Protein AF-T1CD14-F1 (afdb_monomer_lite)

pLDDT: mean 72.48, std 18.51, range [27.48, 92.88]

Secondary structure (DSSP, 8-state):
-HHHHHHHS-----GGGHHHHHHHHHTSSS-------GGG--EEE-PPPEEEEEEEEE--SSS--EEEEEEEEEETTEEEETT---SEEEETTTTEEEE--HHHHHHHHHHHHHHT-BPPP-SSS--PPEEE-GGGHHHHHHHHHHTT-EEEETTEEE---SS------TT--TTS-------TT------

Structure (mmCIF, N/CA/C/O backbone):
data_AF-T1CD14-F1
#
_entry.id   AF-T1CD14-F1
#
loop_
_atom_site.group_PDB
_atom_site.id
_atom_site.type_symbol
_atom_site.label_atom_id
_atom_site.label_alt_id
_atom_site.label_comp_id
_atom_site.label_asym_id
_atom_site.label_entity_id
_atom_site.label_seq_id
_atom_site.pdbx_PDB_ins_code
_atom_site.Cartn_x
_atom_site.Cartn_y
_atom_site.Cartn_z
_atom_site.occupancy
_atom_site.B_iso_or_equiv
_atom_site.auth_seq_id
_atom_site.auth_comp_id
_atom_site.auth_asym_id
_atom_site.auth_atom_id
_atom_site.pdbx_PDB_model_num
ATOM 1 N N . TRP A 1 1 ? -15.879 14.978 14.991 1.00 60.28 1 TRP A N 1
ATOM 2 C CA . TRP A 1 1 ? -15.940 14.323 16.315 1.00 60.28 1 TRP A CA 1
ATOM 3 C C . TRP A 1 1 ? -14.580 14.300 17.045 1.00 60.28 1 TRP A C 1
ATOM 5 O O . TRP A 1 1 ? -14.596 14.512 18.248 1.00 60.28 1 TRP A O 1
ATOM 15 N N . VAL A 1 2 ? -13.407 14.144 16.391 1.00 65.00 2 VAL A N 1
ATOM 16 C CA . VAL A 1 2 ? -12.079 14.088 17.080 1.00 65.00 2 VAL A CA 1
ATOM 17 C C . VAL A 1 2 ? -11.814 15.260 18.047 1.00 65.00 2 VAL A C 1
ATOM 19 O O . VAL A 1 2 ? -11.466 15.001 19.200 1.00 65.00 2 VAL A O 1
ATOM 22 N N . PRO A 1 3 ? -11.993 16.545 17.660 1.00 69.94 3 PRO A N 1
ATOM 23 C CA . PRO A 1 3 ? -11.727 17.666 18.572 1.00 69.94 3 PRO A CA 1
ATOM 24 C C . PRO A 1 3 ? -12.721 17.721 19.737 1.00 69.94 3 PRO A C 1
ATOM 26 O O . PRO A 1 3 ? -12.383 18.173 20.826 1.00 69.94 3 PRO A O 1
ATOM 29 N N . TYR A 1 4 ? -13.939 17.229 19.502 1.00 69.44 4 TYR A N 1
ATOM 30 C CA . TYR A 1 4 ? -14.998 17.149 20.499 1.00 69.44 4 TYR A CA 1
ATOM 31 C C . TYR A 1 4 ? -14.703 16.045 21.523 1.00 69.44 4 TYR A C 1
ATOM 33 O O . TYR A 1 4 ? -14.719 16.323 22.714 1.00 69.44 4 TYR A O 1
ATOM 41 N N . LEU A 1 5 ? -14.287 14.849 21.084 1.00 71.31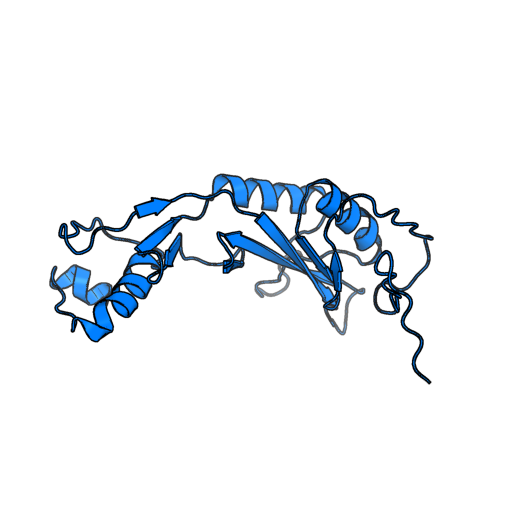 5 LEU A N 1
ATOM 42 C CA . LEU A 1 5 ? -13.859 13.760 21.974 1.00 71.31 5 LEU A CA 1
ATOM 43 C C . LEU A 1 5 ? -12.662 14.170 22.846 1.00 71.31 5 LEU A C 1
ATOM 45 O O . LEU A 1 5 ? -12.635 13.877 24.038 1.00 71.31 5 LEU A O 1
ATOM 49 N N . ARG A 1 6 ? -11.684 14.893 22.276 1.00 70.50 6 ARG A N 1
ATOM 50 C CA . ARG A 1 6 ? -10.535 15.417 23.038 1.00 70.50 6 ARG A CA 1
ATOM 51 C C . ARG A 1 6 ? -10.955 16.413 24.129 1.00 70.50 6 ARG A C 1
ATOM 53 O O . ARG A 1 6 ? -10.263 16.510 25.139 1.00 70.50 6 ARG A O 1
ATOM 60 N N . ARG A 1 7 ? -12.059 17.145 23.934 1.00 73.06 7 ARG A N 1
ATOM 61 C CA . ARG A 1 7 ? -12.557 18.162 24.873 1.00 73.06 7 ARG A CA 1
ATOM 62 C C . ARG A 1 7 ? -13.514 17.587 25.919 1.00 73.06 7 ARG A C 1
ATOM 64 O O . ARG A 1 7 ? -13.321 17.833 27.103 1.00 73.06 7 ARG A O 1
ATOM 71 N N . GLU A 1 8 ? -14.512 16.827 25.481 1.00 72.75 8 GLU A N 1
ATOM 72 C CA . GLU A 1 8 ? -15.623 16.340 26.313 1.00 72.75 8 GLU A CA 1
ATOM 73 C C . GLU A 1 8 ? -15.349 14.957 26.932 1.00 72.75 8 GLU A C 1
ATOM 75 O O . GLU A 1 8 ? -16.037 14.556 27.862 1.00 72.75 8 GLU A O 1
ATOM 80 N N . LYS A 1 9 ? -14.322 14.228 26.458 1.00 68.00 9 LYS A N 1
ATOM 81 C CA . LYS A 1 9 ? -13.880 12.894 26.932 1.00 68.00 9 LYS A CA 1
ATOM 82 C C . LYS A 1 9 ? -14.907 11.755 26.827 1.00 68.00 9 LYS A C 1
ATOM 84 O O . LYS A 1 9 ? -14.528 10.607 27.046 1.00 68.00 9 LYS A O 1
ATOM 89 N N . SER A 1 10 ? -16.149 12.032 26.444 1.00 71.31 10 SER A N 1
ATOM 90 C CA . SER A 1 10 ? -17.181 11.044 26.124 1.00 71.31 10 SER A CA 1
ATOM 91 C C . SER A 1 10 ? -17.971 11.462 24.880 1.00 71.31 10 SER A C 1
ATOM 93 O O . SER A 1 10 ? -18.113 12.647 24.578 1.00 71.31 10 SER A O 1
ATOM 95 N N . ILE A 1 11 ? -18.452 10.474 24.124 1.00 73.81 11 ILE A N 1
ATOM 96 C CA . ILE A 1 11 ? -19.391 10.651 23.012 1.00 73.81 11 ILE A CA 1
ATOM 97 C C . ILE A 1 11 ? -20.454 9.566 23.160 1.00 73.81 11 ILE A C 1
ATOM 99 O O . ILE A 1 11 ? -20.117 8.393 23.311 1.00 73.81 11 ILE A O 1
ATOM 103 N N . GLU A 1 12 ? -21.720 9.964 23.109 1.00 75.56 12 GLU A N 1
ATOM 104 C CA . GLU A 1 12 ? -22.849 9.045 22.987 1.00 75.56 12 GLU A CA 1
ATOM 105 C C . GLU A 1 12 ? -23.186 8.886 21.504 1.00 75.56 12 GLU A C 1
ATOM 107 O O . GLU A 1 12 ? -23.351 9.873 20.785 1.00 75.56 12 GLU A O 1
ATOM 112 N N . VAL A 1 13 ? -23.246 7.640 21.038 1.00 78.06 13 VAL A N 1
ATOM 113 C CA . VAL A 1 13 ? -23.573 7.294 19.651 1.00 78.06 13 VAL A CA 1
ATOM 114 C C . VAL A 1 13 ? -24.748 6.321 19.682 1.00 78.06 13 VAL A C 1
ATOM 116 O O . VAL A 1 13 ? -24.704 5.373 20.471 1.00 78.06 13 VAL A O 1
ATOM 119 N N . PRO A 1 14 ? -25.793 6.522 18.860 1.00 83.44 14 PRO A N 1
ATOM 120 C CA . PRO A 1 14 ? -26.850 5.532 18.697 1.00 83.44 14 PRO A CA 1
ATOM 121 C C . PRO A 1 14 ? -26.268 4.169 18.313 1.00 83.44 14 PRO A C 1
ATOM 123 O O . PRO A 1 14 ? -25.350 4.094 17.500 1.00 83.44 14 PRO A O 1
ATOM 126 N N . GLU A 1 15 ? -26.822 3.082 18.848 1.00 78.75 15 GLU A N 1
ATOM 127 C CA . GLU A 1 15 ? -26.309 1.726 18.590 1.00 78.75 15 GLU A CA 1
ATOM 128 C C . GLU A 1 15 ? -26.280 1.384 17.089 1.00 78.75 15 GLU A C 1
ATOM 130 O O . GLU A 1 15 ? -25.358 0.724 16.620 1.00 78.75 15 GLU A O 1
ATOM 135 N N . ALA A 1 16 ? -27.226 1.923 16.312 1.00 82.56 16 ALA A N 1
ATOM 136 C CA . ALA A 1 16 ? -27.273 1.774 14.857 1.00 82.56 16 ALA A CA 1
ATOM 137 C C . ALA A 1 16 ? -26.093 2.440 14.116 1.00 82.56 16 ALA A C 1
ATOM 139 O O . ALA A 1 16 ? -25.713 1.976 13.044 1.00 82.56 16 ALA A O 1
ATOM 140 N N . ASP A 1 17 ? -25.504 3.498 14.684 1.00 83.06 17 ASP A N 1
ATOM 141 C CA . ASP A 1 17 ? -24.400 4.264 14.085 1.00 83.06 17 ASP A CA 1
ATOM 142 C C . ASP A 1 17 ? -23.030 3.886 14.674 1.00 83.06 17 ASP A C 1
ATOM 144 O O . ASP A 1 17 ? -21.991 4.396 14.245 1.00 83.06 17 ASP A O 1
ATOM 148 N N . LEU A 1 18 ? -23.011 2.984 15.658 1.00 81.69 18 LEU A N 1
ATOM 149 C CA . LEU A 1 18 ? -21.820 2.594 16.403 1.00 81.69 18 LEU A CA 1
ATOM 150 C C . LEU A 1 18 ? -20.706 2.072 15.485 1.00 81.69 18 LEU A C 1
ATOM 152 O O . LEU A 1 18 ? -19.568 2.521 15.594 1.00 81.69 18 LEU A O 1
ATOM 156 N N . ASP A 1 19 ? -21.021 1.180 14.546 1.00 82.50 19 ASP A N 1
ATOM 157 C CA . ASP A 1 19 ? -20.031 0.597 13.628 1.00 82.50 19 ASP A CA 1
ATO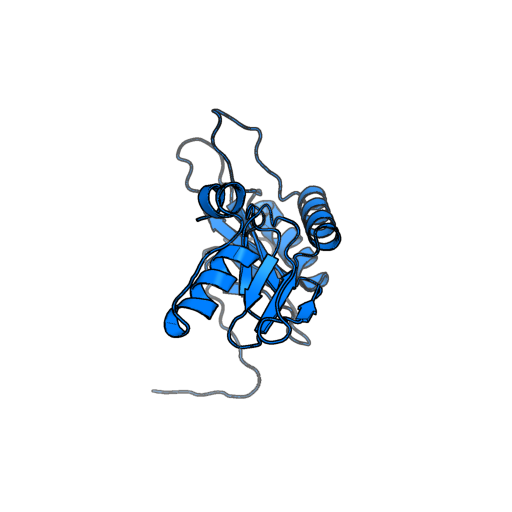M 158 C C . ASP A 1 19 ? -19.452 1.631 12.654 1.00 82.50 19 ASP A C 1
ATOM 160 O O . ASP A 1 19 ? -18.255 1.613 12.344 1.00 82.50 19 ASP A O 1
ATOM 164 N N . ALA A 1 20 ? -20.284 2.566 12.190 1.00 83.81 20 ALA A N 1
ATOM 165 C CA . ALA A 1 20 ? -19.846 3.669 11.342 1.00 83.81 20 ALA A CA 1
ATOM 166 C C . ALA A 1 20 ? -18.911 4.607 12.118 1.00 83.81 20 ALA A C 1
ATOM 168 O O . ALA A 1 20 ? -17.836 4.965 11.629 1.00 83.81 20 ALA A O 1
ATOM 169 N N . PHE A 1 21 ? -19.268 4.926 13.364 1.00 82.94 21 PHE A N 1
ATOM 170 C CA . PHE A 1 21 ? -18.432 5.722 14.251 1.00 82.94 21 PHE A CA 1
ATOM 171 C C . PHE A 1 21 ? -17.109 5.025 14.583 1.00 82.94 21 PHE A C 1
ATOM 173 O O . PHE A 1 21 ? -16.059 5.656 14.505 1.00 82.94 21 PHE A O 1
ATOM 180 N N . LEU A 1 22 ? -17.121 3.725 14.898 1.00 81.69 22 LEU A N 1
ATOM 181 C CA . LEU A 1 22 ? -15.904 2.949 15.153 1.00 81.69 22 LEU A CA 1
ATOM 182 C C . LEU A 1 22 ? -15.012 2.880 13.916 1.00 81.69 22 LEU A C 1
ATOM 184 O O . LEU A 1 22 ? -13.794 2.993 14.037 1.00 81.69 22 LEU A O 1
ATOM 188 N N . THR A 1 23 ? -15.605 2.763 12.729 1.00 83.56 23 THR A N 1
ATOM 189 C CA . THR A 1 23 ? -14.875 2.796 11.458 1.00 83.56 23 THR A CA 1
ATOM 190 C C . THR A 1 23 ? -14.145 4.121 11.263 1.00 83.56 23 THR A C 1
ATOM 192 O O . THR A 1 23 ? -12.967 4.129 10.898 1.00 83.56 23 THR A O 1
ATOM 195 N N . GLU A 1 24 ? -14.811 5.242 11.536 1.00 81.88 24 GLU A N 1
ATOM 196 C CA . GLU A 1 24 ? -14.209 6.570 11.427 1.00 81.88 24 GLU A CA 1
ATOM 197 C C . GLU A 1 24 ? -13.170 6.824 12.532 1.00 81.88 24 GLU A C 1
ATOM 199 O O . GLU A 1 24 ? -12.081 7.339 12.263 1.00 81.88 24 GLU A O 1
ATOM 204 N N . LEU A 1 25 ? -13.472 6.402 13.764 1.00 82.25 25 LEU A N 1
ATOM 205 C CA . LEU A 1 25 ? -12.602 6.527 14.928 1.00 82.25 25 LEU A CA 1
ATOM 206 C C . LEU A 1 25 ? -11.298 5.766 14.727 1.00 82.25 25 LEU A C 1
ATOM 208 O O . LEU A 1 25 ? -10.218 6.358 14.750 1.00 82.25 25 LEU A O 1
ATOM 212 N N . LEU A 1 26 ? -11.405 4.462 14.493 1.00 81.25 26 LEU A N 1
ATOM 213 C CA . LEU A 1 26 ? -10.280 3.539 14.385 1.00 81.25 26 LEU A CA 1
ATOM 214 C C . LEU A 1 26 ? -9.530 3.652 13.050 1.00 81.25 26 LEU A C 1
ATOM 216 O O . LEU A 1 26 ? -8.367 3.261 12.969 1.00 81.25 26 LEU A O 1
ATOM 220 N N . GLY A 1 27 ? -10.161 4.222 12.021 1.00 77.81 27 GLY A N 1
ATOM 221 C CA . GLY A 1 27 ? -9.523 4.567 10.749 1.00 77.81 27 GLY A CA 1
ATOM 222 C C . GLY A 1 27 ? -8.778 5.906 10.753 1.00 77.81 27 GLY A C 1
ATOM 223 O O . GLY A 1 27 ? -8.160 6.263 9.750 1.00 77.81 27 GLY A O 1
ATOM 224 N N . SER A 1 28 ? -8.830 6.674 11.844 1.00 77.88 28 SER A N 1
ATOM 225 C CA . SER A 1 28 ? -8.148 7.968 11.926 1.00 77.88 28 SER A CA 1
ATOM 226 C C . SER A 1 28 ? -6.617 7.826 12.008 1.00 77.88 28 SER A C 1
ATOM 228 O O . SER A 1 28 ? -6.077 6.831 12.491 1.00 77.88 28 SER A O 1
ATOM 230 N N . ALA A 1 29 ? -5.888 8.832 11.509 1.00 70.81 29 ALA A N 1
ATOM 231 C CA . ALA A 1 29 ? -4.419 8.826 11.494 1.00 70.81 29 ALA A CA 1
ATOM 232 C C . ALA A 1 29 ? -3.796 8.913 12.902 1.00 70.81 29 ALA A C 1
ATOM 234 O O . ALA A 1 29 ? -2.702 8.397 13.126 1.00 70.81 29 ALA A O 1
ATOM 235 N N . GLU A 1 30 ? -4.502 9.543 13.844 1.00 68.50 30 GLU A N 1
ATOM 236 C CA . GLU A 1 30 ? -4.099 9.691 15.242 1.00 68.50 30 GLU A CA 1
ATOM 237 C C . GLU A 1 30 ? -5.198 9.157 16.156 1.00 68.50 30 GLU A C 1
ATOM 239 O O . GLU A 1 30 ? -6.149 9.867 16.497 1.00 68.50 30 GLU A O 1
ATOM 244 N N . LEU A 1 31 ? -5.035 7.912 16.595 1.00 67.25 31 LEU A N 1
ATOM 245 C CA . LEU A 1 31 ? -5.884 7.345 17.629 1.00 67.25 31 LEU A CA 1
ATOM 246 C C . LEU A 1 31 ? -5.399 7.795 19.012 1.00 67.25 31 LEU A C 1
ATOM 248 O O . LEU A 1 31 ? -4.268 7.471 19.386 1.00 67.25 31 LEU A O 1
ATOM 252 N N . PRO A 1 32 ? -6.214 8.526 19.794 1.00 66.56 32 PRO A N 1
ATOM 253 C CA . PRO A 1 32 ? -5.896 8.758 21.195 1.00 66.56 32 PRO A CA 1
ATOM 254 C C . PRO A 1 32 ? -5.939 7.427 21.971 1.00 66.56 32 PRO A C 1
ATOM 256 O O . PRO A 1 32 ? -6.611 6.490 21.537 1.00 66.56 32 PRO A O 1
ATOM 259 N N . PRO A 1 33 ? -5.260 7.319 23.128 1.00 66.19 33 PRO A N 1
ATOM 260 C CA . PRO A 1 33 ? -5.390 6.151 23.994 1.00 66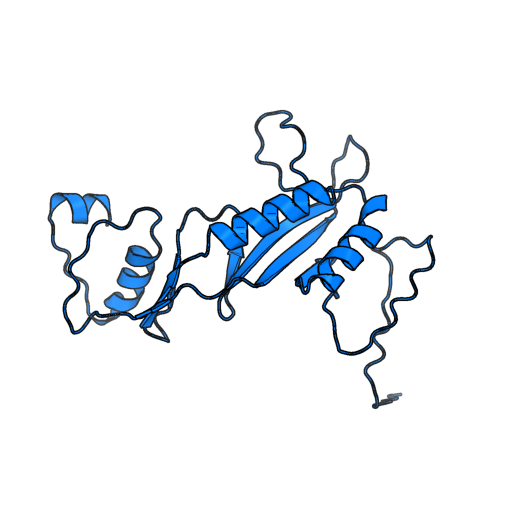.19 33 PRO A CA 1
ATOM 261 C C . PRO A 1 33 ? -6.856 5.991 24.422 1.00 66.19 33 PRO A C 1
ATOM 263 O O . PRO A 1 33 ? -7.391 6.813 25.164 1.00 66.19 33 PRO A O 1
ATOM 266 N N . LEU A 1 34 ? -7.506 4.944 23.916 1.00 68.31 34 LEU A N 1
ATOM 267 C CA . LEU A 1 34 ? -8.911 4.628 24.158 1.00 68.31 34 LEU A CA 1
ATOM 268 C C . LEU A 1 34 ? -9.009 3.432 25.101 1.00 68.31 34 LEU A C 1
ATOM 270 O O . LEU A 1 34 ? -8.411 2.385 24.859 1.00 68.31 34 LEU A O 1
ATOM 274 N N . GLN A 1 35 ? -9.788 3.582 26.169 1.00 66.81 35 GLN A N 1
ATOM 275 C CA . GLN A 1 35 ? -10.235 2.453 26.976 1.00 66.81 35 GLN A CA 1
ATOM 276 C C . GLN A 1 35 ? -11.587 1.998 26.436 1.00 66.81 35 GLN A C 1
ATOM 278 O O . GLN A 1 35 ? -12.593 2.679 26.620 1.00 66.81 35 GLN A O 1
ATOM 283 N N . MET A 1 36 ? -11.590 0.869 25.731 1.00 70.44 36 MET A N 1
ATOM 284 C CA . MET A 1 36 ? -12.803 0.314 25.137 1.00 70.44 36 MET A CA 1
ATOM 285 C C . MET A 1 36 ? -13.534 -0.583 26.151 1.00 70.44 36 MET A C 1
ATOM 287 O O . MET A 1 36 ? -12.893 -1.446 26.764 1.00 70.44 36 MET A O 1
ATOM 291 N N . PRO A 1 37 ? -14.859 -0.423 26.326 1.00 72.50 37 PRO A N 1
ATOM 292 C CA . PRO A 1 37 ? -15.699 -1.376 27.051 1.00 72.50 37 PRO A CA 1
ATOM 293 C C . PRO A 1 37 ? -15.569 -2.791 26.474 1.00 72.50 37 PRO A C 1
ATOM 295 O O . PRO A 1 37 ? -15.253 -2.957 25.292 1.00 72.50 37 PRO A O 1
ATOM 298 N N . LYS A 1 38 ? -15.827 -3.826 27.284 1.00 68.19 38 LYS A N 1
ATOM 299 C CA . LYS A 1 38 ? -15.693 -5.231 26.845 1.00 68.19 38 LYS A CA 1
ATOM 300 C C . LYS A 1 38 ? -16.591 -5.547 25.648 1.00 68.19 38 LYS A C 1
ATOM 302 O O . LYS A 1 38 ? -16.215 -6.331 24.785 1.00 68.19 38 LYS A O 1
ATOM 307 N N . GLU A 1 39 ? -17.735 -4.882 25.576 1.00 69.88 39 GLU A N 1
ATOM 308 C CA . GLU A 1 39 ? -18.748 -5.010 24.532 1.00 69.88 39 GLU A CA 1
ATOM 309 C C . GLU A 1 39 ? -18.278 -4.424 23.187 1.00 69.88 39 GLU A C 1
ATOM 311 O O . GLU A 1 39 ? -18.786 -4.803 22.131 1.00 69.88 39 GLU A O 1
ATOM 316 N N . LEU A 1 40 ? -17.280 -3.529 23.213 1.00 71.06 40 LEU A N 1
ATOM 317 C CA . LEU A 1 40 ? -16.702 -2.847 22.048 1.00 71.06 40 LEU A CA 1
ATOM 318 C C . LEU A 1 40 ? -15.273 -3.307 21.737 1.00 71.06 40 LEU A C 1
ATOM 320 O O . LEU A 1 40 ? -14.555 -2.646 20.984 1.00 71.06 40 LEU A O 1
ATOM 324 N N . GLN A 1 41 ? -14.844 -4.434 22.308 1.00 75.38 41 GLN A N 1
ATOM 325 C CA . GLN A 1 41 ? -13.552 -5.011 21.966 1.00 75.38 41 GLN A CA 1
ATOM 326 C C . GLN A 1 41 ? -13.519 -5.417 20.491 1.00 75.38 41 GLN A C 1
ATOM 328 O O . GLN A 1 41 ? -14.499 -5.905 19.919 1.00 75.38 41 GLN A O 1
ATOM 333 N N . TYR A 1 42 ? -12.359 -5.189 19.893 1.00 80.44 42 TYR A N 1
ATOM 334 C CA . TYR A 1 42 ? -12.017 -5.581 18.540 1.00 80.44 42 TYR A CA 1
ATOM 335 C C . TYR A 1 42 ? -10.673 -6.299 18.572 1.00 80.44 42 TYR A C 1
ATOM 337 O O . TYR A 1 42 ? -9.830 -6.036 19.432 1.00 80.44 42 TYR A O 1
ATOM 345 N N . GLU A 1 43 ? -10.471 -7.211 17.631 1.00 81.75 43 GLU A N 1
ATOM 346 C CA . GLU A 1 43 ? -9.181 -7.872 17.466 1.00 81.75 43 GLU A CA 1
ATOM 347 C C . GLU A 1 43 ? -8.267 -6.982 16.621 1.00 81.75 43 GLU A C 1
ATOM 349 O O . GLU A 1 43 ? -8.654 -6.539 15.539 1.00 81.75 43 GLU A O 1
ATOM 354 N N . GLU A 1 44 ? -7.059 -6.703 17.105 1.00 83.56 44 GLU A N 1
ATOM 355 C CA . GLU A 1 44 ? -6.051 -5.979 16.334 1.00 83.56 44 GLU A CA 1
ATOM 356 C C . GLU A 1 44 ? -5.170 -6.969 15.573 1.00 83.56 44 GLU A C 1
ATOM 358 O O . GLU A 1 44 ? -4.591 -7.886 16.156 1.00 83.56 44 GLU A O 1
ATOM 363 N N . ALA A 1 45 ? -5.066 -6.776 14.261 1.00 85.81 45 ALA A N 1
ATOM 364 C CA . ALA A 1 45 ? -4.287 -7.633 13.386 1.00 85.81 45 ALA A CA 1
ATOM 365 C C . ALA A 1 45 ? -3.362 -6.801 12.503 1.00 85.81 45 ALA A C 1
ATOM 367 O O . ALA A 1 45 ? -3.780 -5.806 11.914 1.00 85.81 45 ALA A O 1
ATOM 368 N N . THR A 1 46 ? -2.126 -7.269 12.335 1.00 87.00 46 THR A N 1
ATOM 369 C CA . THR A 1 46 ? -1.151 -6.691 11.397 1.00 87.00 46 THR A CA 1
ATOM 370 C C . THR A 1 46 ? -0.826 -7.723 10.312 1.00 87.00 46 THR A C 1
ATOM 372 O O . THR A 1 46 ? 0.236 -8.352 10.342 1.00 87.00 46 THR A O 1
ATOM 375 N N . PRO A 1 47 ? -1.764 -8.005 9.388 1.00 88.81 47 PRO A N 1
ATOM 376 C CA . PRO A 1 47 ? -1.534 -8.974 8.328 1.00 88.81 47 PRO A CA 1
ATOM 377 C C . PRO A 1 47 ? -0.491 -8.452 7.335 1.00 88.81 47 PRO A C 1
ATOM 379 O O . PRO A 1 47 ? -0.411 -7.257 7.058 1.00 88.81 47 PRO A O 1
ATOM 382 N N . LYS A 1 48 ? 0.289 -9.365 6.742 1.00 89.06 48 LYS A N 1
ATOM 383 C CA . LYS A 1 48 ? 1.283 -8.994 5.726 1.00 89.06 48 LYS A CA 1
ATOM 384 C C . LYS A 1 48 ? 0.587 -8.442 4.470 1.00 89.06 48 LYS A C 1
ATOM 386 O O . LYS A 1 48 ? -0.232 -9.164 3.888 1.00 89.06 48 LYS A O 1
ATOM 391 N N . PRO A 1 49 ? 0.921 -7.223 4.005 1.00 92.00 49 PRO A N 1
ATOM 392 C CA . PRO A 1 49 ? 0.331 -6.666 2.797 1.00 92.00 49 PRO A CA 1
ATOM 393 C C . PRO A 1 49 ? 0.758 -7.446 1.561 1.00 92.00 49 PRO A C 1
ATOM 395 O O . PRO A 1 49 ? 1.899 -7.899 1.447 1.00 92.00 49 PRO A O 1
ATOM 398 N N . ARG A 1 50 ? -0.138 -7.528 0.576 1.00 90.62 50 ARG A N 1
ATOM 399 C CA . ARG A 1 50 ? 0.241 -7.903 -0.790 1.00 90.62 50 ARG A CA 1
ATOM 400 C C . ARG A 1 50 ? 0.409 -6.632 -1.623 1.00 90.62 50 ARG A C 1
ATOM 402 O O . ARG A 1 50 ? -0.595 -5.961 -1.874 1.00 90.62 50 ARG A O 1
ATOM 409 N N . PRO A 1 51 ? 1.633 -6.275 -2.036 1.00 92.31 51 PRO A N 1
ATOM 410 C CA . PRO A 1 51 ? 1.860 -5.064 -2.808 1.00 92.31 51 PRO A CA 1
ATOM 411 C C . PRO A 1 51 ? 1.272 -5.197 -4.220 1.00 92.31 51 PRO A C 1
ATOM 413 O O . PRO A 1 51 ? 1.335 -6.254 -4.859 1.00 92.31 51 PRO A O 1
ATOM 416 N N . SER A 1 52 ? 0.669 -4.106 -4.679 1.00 89.50 52 SER A N 1
ATOM 417 C CA . SER A 1 52 ? -0.058 -3.997 -5.934 1.00 89.50 52 SER A CA 1
ATOM 418 C C . SER A 1 52 ? 0.366 -2.736 -6.673 1.00 89.50 52 SER A C 1
ATOM 420 O O . SER A 1 52 ? 0.276 -1.642 -6.120 1.00 89.50 52 SER A O 1
ATOM 422 N N . LEU A 1 53 ? 0.795 -2.873 -7.924 1.00 90.56 53 LEU A N 1
ATOM 423 C CA . LEU A 1 53 ? 1.212 -1.751 -8.759 1.00 90.56 53 LEU A CA 1
ATOM 424 C C . LEU A 1 53 ? 0.265 -1.600 -9.947 1.00 90.56 53 LEU A C 1
ATOM 426 O O . LEU A 1 53 ? 0.177 -2.502 -10.777 1.00 90.56 53 LEU A O 1
ATOM 430 N N . ARG A 1 54 ? -0.416 -0.459 -10.050 1.00 88.19 54 ARG A N 1
ATOM 431 C CA . ARG A 1 54 ? -1.231 -0.103 -11.217 1.00 88.19 54 ARG A CA 1
ATOM 432 C C . ARG A 1 54 ? -0.462 0.854 -12.117 1.00 88.19 54 ARG A C 1
ATOM 434 O O . ARG A 1 54 ? 0.054 1.859 -11.642 1.00 88.19 54 ARG A O 1
ATOM 441 N N . ILE A 1 55 ? -0.396 0.557 -13.409 1.00 86.12 55 ILE A N 1
ATOM 442 C CA . ILE A 1 55 ? 0.358 1.313 -14.407 1.00 86.12 55 ILE A CA 1
ATOM 443 C C . ILE A 1 55 ? -0.598 1.838 -15.482 1.00 86.12 55 ILE A C 1
ATOM 445 O O . ILE A 1 55 ? -1.373 1.080 -16.066 1.00 86.12 55 ILE A O 1
ATOM 449 N N . SER A 1 56 ? -0.538 3.139 -15.760 1.00 82.88 56 SER A N 1
ATOM 450 C CA . SER A 1 56 ? -1.380 3.816 -16.755 1.00 82.88 56 SER A CA 1
ATOM 451 C C . SER A 1 56 ? -0.585 4.832 -17.583 1.00 82.88 56 SER A C 1
ATOM 453 O O . SER A 1 56 ? 0.470 5.308 -17.160 1.00 82.88 56 SER A O 1
ATOM 455 N N . LYS A 1 57 ? -1.057 5.158 -18.796 1.00 77.81 57 LYS A N 1
ATOM 456 C CA . LYS A 1 57 ? -0.430 6.200 -19.630 1.00 77.81 57 LYS A CA 1
ATOM 457 C C . LYS A 1 57 ? -0.566 7.560 -18.946 1.00 77.81 57 LYS A C 1
ATOM 459 O O . LYS A 1 57 ? -1.659 7.930 -18.522 1.00 77.81 57 LYS A O 1
ATOM 464 N N . LEU A 1 58 ? 0.527 8.318 -18.877 1.00 67.38 58 LEU A N 1
ATOM 465 C CA . LEU A 1 58 ? 0.507 9.700 -18.409 1.00 67.38 58 LEU A CA 1
ATOM 466 C C . LEU A 1 58 ? 0.611 10.617 -19.631 1.00 67.38 58 LEU A C 1
ATOM 468 O O . LEU A 1 58 ? 1.671 10.742 -20.238 1.00 67.38 58 LEU A O 1
ATOM 472 N N . SER A 1 59 ? -0.502 11.229 -20.035 1.00 52.38 59 SER A N 1
ATOM 473 C CA . SER A 1 59 ? -0.521 12.165 -21.160 1.00 52.38 59 SER A CA 1
ATOM 474 C C . SER A 1 59 ? 0.050 13.517 -20.721 1.00 52.38 59 SER A C 1
ATOM 476 O O . SER A 1 59 ? -0.681 14.374 -20.223 1.00 52.38 59 SER A O 1
ATOM 478 N N . PHE A 1 60 ? 1.355 13.724 -20.884 1.00 53.00 60 PHE A N 1
ATOM 479 C CA . PHE A 1 60 ? 1.930 15.068 -20.860 1.00 53.00 60 PHE A CA 1
ATOM 480 C C . PHE A 1 60 ? 2.111 15.568 -22.294 1.00 53.00 60 PHE A C 1
ATOM 482 O O . PHE A 1 60 ? 2.685 14.879 -23.128 1.00 53.00 60 PHE A O 1
ATOM 489 N N . HIS A 1 61 ? 1.631 16.781 -22.579 1.00 45.16 61 HIS A N 1
ATOM 490 C CA . HIS A 1 61 ? 1.736 17.395 -23.909 1.00 45.16 61 HIS A CA 1
ATOM 491 C C . HIS A 1 61 ? 3.159 17.868 -24.264 1.00 45.16 61 HIS A C 1
ATOM 493 O O . HIS A 1 61 ? 3.430 18.140 -25.428 1.00 45.16 61 HIS A O 1
ATOM 499 N N . TYR A 1 62 ? 4.067 17.960 -23.284 1.00 44.22 62 TYR A N 1
ATOM 500 C CA . TYR A 1 62 ? 5.439 18.444 -23.468 1.00 44.22 62 TYR A CA 1
ATOM 501 C C . TYR A 1 62 ? 6.406 17.666 -22.565 1.00 44.22 62 TYR A C 1
ATOM 503 O O . TYR A 1 62 ? 6.662 18.046 -21.426 1.00 44.22 62 TYR A O 1
ATOM 511 N N . GLY A 1 63 ? 6.913 16.541 -23.064 1.00 51.81 63 GLY A N 1
ATOM 512 C CA . GLY A 1 63 ? 7.853 15.666 -22.360 1.00 51.81 63 GLY A CA 1
ATOM 513 C C . GLY A 1 63 ? 7.629 14.217 -22.770 1.00 51.81 63 GLY A C 1
ATOM 514 O O . GLY A 1 63 ? 6.488 13.828 -22.992 1.00 51.81 63 GLY A O 1
ATOM 515 N N . GLY A 1 64 ? 8.709 13.444 -22.931 1.00 57.72 64 GLY A N 1
ATOM 516 C CA . GLY A 1 64 ? 8.648 12.075 -23.456 1.00 57.72 64 GLY A CA 1
ATOM 517 C C . GLY A 1 64 ? 7.611 11.193 -22.754 1.00 57.72 64 GLY A C 1
ATOM 518 O O . GLY A 1 64 ? 7.272 11.430 -21.596 1.00 57.72 64 GLY A O 1
ATOM 519 N N . GLU A 1 65 ? 7.120 10.172 -23.456 1.00 70.00 65 GLU A N 1
ATOM 520 C CA . GLU A 1 65 ? 6.110 9.246 -22.940 1.00 70.00 65 GLU A CA 1
ATOM 521 C C . GLU A 1 65 ? 6.566 8.648 -21.602 1.00 70.00 65 GLU A C 1
ATOM 523 O O . GLU A 1 65 ? 7.551 7.910 -21.534 1.00 70.00 65 GLU A O 1
ATOM 528 N N . ARG A 1 66 ? 5.876 8.994 -20.512 1.00 77.94 66 ARG A N 1
ATOM 529 C CA . ARG A 1 66 ? 6.073 8.399 -19.185 1.00 77.94 66 ARG A CA 1
ATOM 530 C C . ARG A 1 66 ? 4.812 7.653 -18.792 1.00 77.94 66 ARG A C 1
ATOM 532 O O . ARG A 1 66 ? 3.701 8.040 -19.150 1.00 77.94 66 ARG A O 1
ATOM 539 N N . LEU A 1 67 ? 4.989 6.576 -18.043 1.00 83.25 67 LEU A N 1
ATOM 540 C CA . LEU A 1 67 ? 3.883 5.814 -17.483 1.00 83.25 67 LEU A CA 1
ATOM 541 C C . LEU A 1 67 ? 3.726 6.183 -16.018 1.00 83.25 67 LEU A C 1
ATOM 543 O O . LEU A 1 67 ? 4.712 6.215 -15.285 1.00 83.25 67 LEU A O 1
ATOM 547 N N . LYS A 1 68 ? 2.490 6.443 -15.604 1.00 85.56 68 LYS A N 1
ATOM 548 C CA . LYS A 1 68 ? 2.109 6.629 -14.208 1.00 85.56 68 LYS A CA 1
ATOM 549 C C . LYS A 1 68 ? 2.086 5.268 -13.524 1.00 85.56 68 LYS A C 1
ATOM 551 O O . LYS A 1 68 ? 1.540 4.321 -14.081 1.00 85.56 68 LYS A O 1
ATOM 556 N N . ALA A 1 69 ? 2.632 5.185 -12.320 1.00 88.25 69 ALA A N 1
ATOM 557 C CA . ALA A 1 69 ? 2.614 4.008 -11.470 1.00 88.25 69 ALA A CA 1
ATOM 558 C C . ALA A 1 69 ? 2.016 4.357 -10.099 1.00 88.25 69 ALA A C 1
ATOM 560 O O . ALA A 1 69 ? 2.485 5.253 -9.396 1.00 88.25 69 ALA A O 1
ATOM 561 N N . GLU A 1 70 ? 0.965 3.643 -9.719 1.00 90.00 70 GLU A N 1
ATOM 562 C CA . GLU A 1 70 ? 0.242 3.809 -8.464 1.00 90.00 70 GLU A CA 1
ATOM 563 C C . GLU A 1 70 ? 0.461 2.572 -7.597 1.00 90.00 70 GLU A C 1
ATOM 565 O O . GLU A 1 70 ? 0.036 1.468 -7.945 1.00 90.00 70 GLU A O 1
ATOM 570 N N . LEU A 1 71 ? 1.145 2.757 -6.469 1.00 91.69 71 LEU A N 1
ATOM 571 C CA . LEU A 1 71 ? 1.360 1.707 -5.483 1.00 91.69 71 LEU A CA 1
ATOM 572 C C . LEU A 1 71 ? 0.179 1.648 -4.510 1.00 91.69 71 LEU A C 1
ATOM 574 O O . LEU A 1 71 ? -0.265 2.656 -3.958 1.00 91.69 71 LEU A O 1
ATOM 578 N N . SER A 1 72 ? -0.325 0.441 -4.292 1.00 92.75 72 SER A N 1
ATOM 579 C CA . SER A 1 72 ? -1.344 0.122 -3.300 1.00 92.75 72 SER A CA 1
ATOM 580 C C . SER A 1 72 ? -1.005 -1.187 -2.597 1.00 92.75 72 SER A C 1
ATOM 582 O O . SER A 1 72 ? -0.316 -2.047 -3.139 1.00 92.75 72 SER A O 1
ATOM 584 N N . PHE A 1 73 ? -1.527 -1.366 -1.394 1.00 92.88 73 PHE A N 1
ATOM 585 C CA . PHE A 1 73 ? -1.306 -2.540 -0.565 1.00 92.88 73 PHE A CA 1
ATOM 586 C C . PHE A 1 73 ? -2.631 -3.238 -0.309 1.00 92.88 73 PHE A C 1
ATOM 588 O O . PHE A 1 73 ? -3.585 -2.625 0.169 1.00 92.88 73 PHE A O 1
ATOM 595 N N . LYS A 1 74 ? -2.711 -4.522 -0.657 1.00 90.88 74 LYS A N 1
ATOM 596 C CA . LYS A 1 74 ? -3.903 -5.328 -0.418 1.00 90.88 74 LYS A CA 1
ATOM 597 C C . LYS A 1 74 ? -3.820 -5.997 0.952 1.00 90.88 74 LYS A C 1
ATOM 599 O O . LYS A 1 74 ? -2.965 -6.858 1.162 1.00 90.88 74 LYS A O 1
ATOM 604 N N . TYR A 1 75 ? -4.754 -5.640 1.826 1.00 89.50 75 TYR A N 1
ATOM 605 C CA . TYR A 1 75 ? -4.951 -6.190 3.164 1.00 89.50 75 TYR A CA 1
ATOM 606 C C . TYR A 1 75 ? -6.315 -6.876 3.227 1.00 89.50 75 TYR A C 1
ATOM 608 O O . TYR A 1 75 ? -7.331 -6.220 3.029 1.00 89.50 75 TYR A O 1
ATOM 616 N N . GLU A 1 76 ? -6.340 -8.197 3.426 1.00 84.06 76 GLU A N 1
ATOM 617 C CA . GLU A 1 76 ? -7.574 -8.995 3.602 1.00 84.06 76 GLU A CA 1
ATOM 618 C C . GLU A 1 76 ? -8.684 -8.743 2.551 1.00 84.06 76 GLU A C 1
ATOM 620 O O . GLU A 1 76 ? -9.858 -8.973 2.793 1.00 84.06 76 GLU A O 1
ATOM 625 N N . GLY A 1 77 ? -8.319 -8.296 1.341 1.00 81.88 77 GLY A N 1
ATOM 626 C CA . GLY A 1 77 ? -9.273 -7.973 0.270 1.00 81.88 77 GLY A CA 1
ATOM 627 C C . GLY A 1 77 ? -9.363 -6.485 -0.066 1.00 81.88 77 GLY A C 1
ATOM 628 O O . GLY A 1 77 ? -9.608 -6.154 -1.226 1.00 81.88 77 GLY A O 1
ATOM 629 N N . ARG A 1 78 ? -9.060 -5.600 0.887 1.00 85.69 78 ARG A N 1
ATOM 630 C CA . ARG A 1 78 ? -9.094 -4.142 0.729 1.00 85.69 78 ARG A CA 1
ATOM 631 C C . ARG A 1 78 ? -7.781 -3.606 0.164 1.00 85.69 78 ARG A C 1
ATOM 633 O O . ARG A 1 78 ? -6.709 -3.971 0.634 1.00 85.69 78 ARG A O 1
ATOM 640 N N . LEU A 1 79 ? -7.862 -2.729 -0.835 1.00 89.06 79 LEU A N 1
ATOM 641 C CA . LEU A 1 79 ? -6.709 -2.003 -1.378 1.00 89.06 79 LEU A CA 1
ATOM 642 C C . LEU A 1 79 ? -6.529 -0.673 -0.643 1.00 89.06 79 LEU A C 1
ATOM 644 O O . LEU A 1 79 ? -7.467 0.115 -0.542 1.00 89.06 79 LEU A O 1
ATOM 648 N N . VAL A 1 80 ? -5.316 -0.426 -0.155 1.00 90.31 80 VAL A N 1
ATOM 649 C CA . VAL A 1 80 ? -4.923 0.801 0.543 1.00 90.31 80 VAL A CA 1
ATOM 650 C C . VAL A 1 80 ? -3.818 1.497 -0.260 1.00 90.31 80 VAL A C 1
ATOM 652 O O . VAL A 1 80 ? -2.735 0.928 -0.396 1.00 90.31 80 VAL A O 1
ATOM 655 N N . PRO A 1 81 ? -4.052 2.699 -0.814 1.00 90.81 81 PRO A N 1
ATOM 656 C CA . PRO A 1 81 ? -3.019 3.457 -1.525 1.00 90.81 81 PRO A CA 1
ATOM 657 C C . PRO A 1 81 ? -1.815 3.806 -0.639 1.00 90.81 81 PRO A C 1
ATOM 659 O O . PRO A 1 81 ? -2.005 4.128 0.535 1.00 90.81 81 PRO A O 1
ATOM 662 N N . GLU A 1 82 ? -0.605 3.841 -1.214 1.00 87.56 82 GLU A N 1
ATOM 663 C CA . GLU A 1 82 ? 0.656 4.197 -0.523 1.00 87.56 82 GLU A CA 1
ATOM 664 C C . GLU A 1 82 ? 0.520 5.477 0.320 1.00 87.56 82 GLU A C 1
ATOM 666 O O . GLU A 1 82 ? 0.867 5.495 1.500 1.00 87.56 82 GLU A O 1
ATOM 671 N N . LYS A 1 83 ? -0.069 6.527 -0.266 1.00 84.06 83 LYS A N 1
ATOM 672 C CA . LYS A 1 83 ? -0.216 7.862 0.341 1.00 84.06 83 LYS A CA 1
ATOM 673 C C . LYS A 1 83 ? -1.365 7.998 1.345 1.00 84.06 83 LYS A C 1
ATOM 675 O O . LYS A 1 83 ? -1.673 9.103 1.785 1.00 84.06 83 LYS A O 1
ATOM 680 N N . THR A 1 84 ? -2.035 6.905 1.701 1.00 84.88 84 THR A N 1
ATOM 681 C CA . THR A 1 84 ? -3.093 6.952 2.716 1.00 84.88 84 THR A CA 1
ATOM 682 C C . THR A 1 84 ? -2.484 7.368 4.058 1.00 84.88 84 THR A C 1
ATOM 684 O O . THR A 1 84 ? -1.490 6.787 4.481 1.00 84.88 84 THR A O 1
ATOM 687 N N . MET A 1 85 ? -3.060 8.359 4.743 1.00 81.56 85 MET A N 1
ATOM 688 C CA . MET A 1 85 ? -2.551 8.810 6.053 1.00 81.56 85 MET A CA 1
ATOM 689 C C . MET A 1 85 ? -3.015 7.926 7.219 1.00 81.56 85 MET A C 1
ATOM 691 O O . MET A 1 85 ? -2.391 7.913 8.275 1.00 81.56 85 MET A O 1
ATOM 695 N N . ALA A 1 86 ? -4.111 7.186 7.038 1.00 82.38 86 ALA A N 1
ATOM 696 C CA . ALA A 1 86 ? -4.621 6.261 8.042 1.00 82.38 86 ALA A CA 1
ATOM 697 C C . ALA A 1 86 ? -3.612 5.132 8.313 1.00 82.38 86 ALA A C 1
ATOM 699 O O . ALA A 1 86 ? -3.090 4.521 7.376 1.00 82.38 86 ALA A O 1
ATOM 700 N N . GLN A 1 87 ? -3.369 4.825 9.590 1.00 82.12 87 GLN A N 1
ATOM 701 C CA . GLN A 1 87 ? -2.456 3.751 10.020 1.00 82.12 87 GLN A CA 1
ATOM 702 C C . GLN A 1 87 ? -3.098 2.354 9.966 1.00 82.12 87 GLN A C 1
ATOM 704 O O . GLN A 1 87 ? -2.454 1.340 10.228 1.00 82.12 87 GLN A O 1
ATOM 709 N N . GLY A 1 88 ? -4.384 2.290 9.642 1.00 86.00 88 GLY A N 1
ATOM 710 C CA . GLY A 1 88 ? -5.168 1.071 9.608 1.00 86.00 88 GLY A CA 1
ATOM 711 C C . GLY A 1 88 ? -6.604 1.369 9.214 1.00 86.00 88 GLY A C 1
ATOM 712 O O . GLY A 1 88 ? -6.956 2.508 8.906 1.00 86.00 88 GLY A O 1
ATOM 713 N N . PHE A 1 89 ? -7.428 0.336 9.215 1.00 86.00 89 PHE A N 1
ATOM 714 C CA . PHE A 1 89 ? -8.863 0.463 9.030 1.00 86.00 89 PHE A CA 1
ATOM 715 C C . PHE A 1 89 ? -9.578 -0.560 9.899 1.00 86.00 89 PHE A C 1
ATOM 717 O O . PHE A 1 89 ? -9.093 -1.672 10.104 1.00 86.00 89 PHE A O 1
ATOM 724 N N . TYR A 1 90 ? -10.742 -0.175 10.400 1.00 86.25 90 TYR A N 1
ATOM 725 C CA . TYR A 1 90 ? -11.624 -1.099 11.085 1.00 86.25 90 TYR A CA 1
ATOM 726 C C . TYR A 1 90 ? -12.555 -1.766 10.076 1.00 86.25 90 TYR A C 1
ATOM 728 O O . TYR A 1 90 ? -13.120 -1.108 9.199 1.00 86.25 90 TYR A O 1
ATOM 736 N N . ASP A 1 91 ? -12.657 -3.083 10.184 1.00 84.81 91 ASP A N 1
ATOM 737 C CA . ASP A 1 91 ? -13.622 -3.903 9.475 1.00 84.81 91 ASP A CA 1
ATOM 738 C C . ASP A 1 91 ? -14.740 -4.274 10.451 1.00 84.81 91 ASP A C 1
ATOM 740 O O . ASP A 1 91 ? -14.562 -5.139 11.314 1.00 84.81 91 ASP A O 1
ATOM 744 N N . ALA A 1 92 ? -15.886 -3.606 10.310 1.00 82.38 92 ALA A N 1
ATOM 745 C CA . ALA A 1 92 ? -17.066 -3.847 11.134 1.00 82.38 92 ALA A CA 1
ATOM 746 C C . ALA A 1 92 ? -17.650 -5.254 10.928 1.00 82.38 92 ALA A C 1
ATOM 748 O O . ALA A 1 92 ? -18.166 -5.844 11.873 1.00 82.38 92 ALA A O 1
ATOM 749 N N . SER A 1 93 ? -17.508 -5.839 9.730 1.00 81.31 93 SER A N 1
ATOM 750 C CA . SER A 1 93 ? -18.065 -7.164 9.426 1.00 81.31 93 SER A CA 1
ATOM 751 C C . SER A 1 93 ? -17.364 -8.276 10.205 1.00 81.31 93 SER A C 1
ATOM 753 O O . SER A 1 93 ? -18.007 -9.214 10.671 1.00 81.31 93 SER A O 1
ATOM 755 N N . THR A 1 94 ? -16.051 -8.142 10.403 1.00 81.00 94 THR A N 1
ATOM 756 C CA . THR A 1 94 ? -15.251 -9.085 11.196 1.00 81.00 94 THR A CA 1
ATOM 757 C C . THR A 1 94 ? -14.940 -8.578 12.605 1.00 81.00 94 THR A C 1
ATOM 759 O O . THR A 1 94 ? -14.358 -9.312 13.397 1.00 81.00 94 THR A O 1
ATOM 762 N N . ARG A 1 95 ? -15.297 -7.326 12.923 1.00 82.62 95 ARG A N 1
ATOM 763 C CA . ARG A 1 95 ? -14.908 -6.587 14.140 1.00 82.62 95 ARG A CA 1
ATOM 764 C C . ARG A 1 95 ? -13.395 -6.592 14.391 1.00 82.62 95 ARG A C 1
ATOM 766 O O . ARG A 1 95 ? -12.938 -6.788 15.519 1.00 82.62 95 ARG A O 1
ATOM 773 N N . ARG A 1 96 ? -12.609 -6.356 13.336 1.00 85.62 96 ARG A N 1
ATOM 774 C CA . ARG A 1 96 ? -11.136 -6.368 13.391 1.00 85.62 96 ARG A CA 1
ATOM 775 C C . ARG A 1 96 ? -10.564 -5.014 13.017 1.00 85.62 96 ARG A C 1
ATOM 777 O O . ARG A 1 96 ? -10.992 -4.396 12.047 1.00 85.62 96 ARG A O 1
ATOM 784 N N . LEU A 1 97 ? -9.570 -4.566 13.773 1.00 85.94 97 LEU A N 1
ATOM 785 C CA . LEU A 1 97 ? -8.742 -3.427 13.412 1.00 85.94 97 LEU A CA 1
ATOM 786 C C . LEU A 1 97 ? -7.518 -3.936 12.657 1.00 85.94 97 LEU A C 1
ATOM 788 O O . LEU A 1 97 ? -6.590 -4.486 13.249 1.00 85.94 97 LEU A O 1
ATOM 792 N N . VAL A 1 98 ? -7.515 -3.734 11.343 1.00 88.69 98 VAL A N 1
ATOM 793 C CA . VAL A 1 98 ? -6.382 -4.081 10.491 1.00 88.69 98 VAL A CA 1
ATOM 794 C C . VAL A 1 98 ? -5.387 -2.929 10.513 1.00 88.69 98 VAL A C 1
ATOM 796 O O . VAL A 1 98 ? -5.655 -1.844 9.991 1.00 88.69 98 VAL A O 1
ATOM 799 N N . ARG A 1 99 ? -4.224 -3.164 11.114 1.00 88.88 99 ARG A N 1
ATOM 800 C CA . ARG A 1 99 ? -3.084 -2.251 11.085 1.00 88.88 99 ARG A CA 1
ATOM 801 C C . ARG A 1 99 ? -2.261 -2.464 9.831 1.00 88.88 99 ARG A C 1
ATOM 803 O O . ARG A 1 99 ? -2.016 -3.592 9.403 1.00 88.88 99 ARG A O 1
ATOM 810 N N . ARG A 1 100 ? -1.794 -1.353 9.272 1.00 90.12 100 ARG A N 1
ATOM 811 C CA . ARG A 1 100 ? -0.837 -1.373 8.172 1.00 90.12 100 ARG A CA 1
ATOM 812 C C . ARG A 1 100 ? 0.536 -1.771 8.691 1.00 90.12 100 ARG A C 1
ATOM 814 O O . ARG A 1 100 ? 0.985 -1.291 9.730 1.00 90.12 100 ARG A O 1
ATOM 821 N N . ASP A 1 101 ? 1.215 -2.622 7.937 1.00 89.94 101 ASP A N 1
ATOM 822 C CA . ASP A 1 101 ? 2.595 -3.006 8.212 1.00 89.94 101 ASP A CA 1
ATOM 823 C C . ASP A 1 101 ? 3.540 -1.999 7.542 1.00 89.94 101 ASP A C 1
ATOM 825 O O . ASP A 1 101 ? 3.984 -2.185 6.407 1.00 89.94 101 ASP A O 1
ATOM 829 N N . CYS A 1 102 ? 3.847 -0.907 8.248 1.00 88.31 102 CYS A N 1
ATOM 830 C CA . CYS A 1 102 ? 4.709 0.159 7.731 1.00 88.31 102 CYS A CA 1
ATOM 831 C C . CYS A 1 102 ? 6.102 -0.340 7.306 1.00 88.31 102 CYS A C 1
ATOM 833 O O . CYS A 1 102 ? 6.717 0.252 6.419 1.00 88.31 102 CYS A O 1
ATOM 835 N N . ALA A 1 103 ? 6.616 -1.412 7.920 1.00 89.62 103 ALA A N 1
ATOM 836 C CA . ALA A 1 103 ? 7.920 -1.967 7.570 1.00 89.62 103 ALA A CA 1
ATOM 837 C C . ALA A 1 103 ? 7.861 -2.699 6.222 1.00 89.62 103 ALA A C 1
ATOM 839 O O . ALA A 1 103 ? 8.708 -2.463 5.357 1.00 89.62 103 ALA A O 1
ATOM 840 N N . ALA A 1 104 ? 6.838 -3.533 6.014 1.00 89.81 104 ALA A N 1
ATOM 841 C CA . ALA A 1 104 ? 6.617 -4.205 4.736 1.00 89.81 104 ALA A CA 1
ATOM 842 C C . ALA A 1 104 ? 6.292 -3.212 3.607 1.00 89.81 104 ALA A C 1
ATOM 844 O O . ALA A 1 104 ? 6.791 -3.365 2.490 1.00 89.81 104 ALA A O 1
ATOM 845 N N . GLU A 1 105 ? 5.500 -2.175 3.895 1.00 92.62 105 GLU A N 1
ATOM 846 C CA . GLU A 1 105 ? 5.195 -1.113 2.931 1.00 92.62 105 GLU A CA 1
ATOM 847 C C . GLU A 1 105 ? 6.453 -0.337 2.524 1.00 92.62 105 GLU A C 1
ATOM 849 O O . GLU A 1 105 ? 6.696 -0.137 1.333 1.00 92.62 105 GLU A O 1
ATOM 854 N N . LYS A 1 106 ? 7.302 0.031 3.491 1.00 90.81 106 LYS A N 1
ATOM 855 C CA . LYS A 1 106 ? 8.573 0.712 3.221 1.00 90.81 106 LYS A CA 1
ATOM 856 C C . LYS A 1 106 ? 9.508 -0.138 2.357 1.00 90.81 106 LYS A C 1
ATOM 858 O O . LYS A 1 106 ? 10.034 0.370 1.371 1.00 90.81 106 LYS A O 1
ATOM 863 N N . ALA A 1 107 ? 9.658 -1.426 2.668 1.00 91.75 107 ALA A N 1
ATOM 864 C CA . ALA A 1 107 ? 10.483 -2.340 1.875 1.00 91.75 107 ALA A CA 1
ATOM 865 C C . ALA A 1 107 ? 9.975 -2.476 0.425 1.00 91.75 107 ALA A C 1
ATOM 867 O O . ALA A 1 107 ? 10.760 -2.575 -0.519 1.00 91.75 107 ALA A O 1
ATOM 868 N N . ALA A 1 108 ? 8.654 -2.453 0.224 1.00 91.75 108 ALA A N 1
ATOM 869 C CA . ALA A 1 108 ? 8.057 -2.460 -1.107 1.00 91.75 108 ALA A CA 1
ATOM 870 C C . ALA A 1 108 ? 8.342 -1.159 -1.881 1.00 91.75 108 ALA A C 1
ATOM 872 O O . ALA A 1 108 ? 8.640 -1.213 -3.075 1.00 91.75 108 ALA A O 1
ATOM 873 N N . CYS A 1 109 ? 8.292 -0.004 -1.211 1.00 90.69 109 CYS A N 1
ATOM 874 C CA . CYS A 1 109 ? 8.666 1.282 -1.802 1.00 90.69 109 CYS A CA 1
ATOM 875 C C . CYS A 1 109 ? 10.142 1.320 -2.218 1.00 90.69 109 CYS A C 1
ATOM 877 O O . CYS A 1 109 ? 10.442 1.709 -3.346 1.00 90.69 109 CYS A O 1
ATOM 879 N N . GLU A 1 110 ? 11.045 0.863 -1.348 1.00 91.25 110 GLU A N 1
ATOM 880 C CA . GLU A 1 110 ? 12.485 0.790 -1.633 1.00 91.25 110 GLU A CA 1
ATOM 881 C C . GLU A 1 110 ? 12.763 -0.092 -2.858 1.00 91.25 110 GLU A C 1
ATOM 883 O O . GLU A 1 110 ? 13.506 0.298 -3.759 1.00 91.25 110 GLU A O 1
ATOM 888 N N . LEU A 1 111 ? 12.071 -1.230 -2.966 1.00 90.94 111 LEU A N 1
ATOM 889 C CA . LEU A 1 111 ? 12.173 -2.107 -4.128 1.00 90.94 111 LEU A CA 1
ATOM 890 C C . LEU A 1 111 ? 11.755 -1.419 -5.434 1.00 90.94 111 LEU A C 1
ATOM 892 O O . LEU A 1 111 ? 12.398 -1.614 -6.467 1.00 90.94 111 LEU A O 1
ATOM 896 N N . LEU A 1 112 ? 10.677 -0.628 -5.413 1.00 91.19 112 LEU A N 1
ATOM 897 C CA . LEU A 1 112 ? 10.244 0.142 -6.583 1.00 91.19 112 LEU A CA 1
ATOM 898 C C . LEU A 1 112 ? 11.292 1.179 -6.996 1.00 91.19 112 LEU A C 1
ATOM 900 O O . LEU A 1 112 ? 11.575 1.324 -8.191 1.00 91.19 112 LEU A O 1
ATOM 904 N N . ASP A 1 113 ? 11.901 1.855 -6.024 1.00 89.00 113 ASP A N 1
ATOM 905 C CA . ASP A 1 113 ? 12.951 2.835 -6.281 1.00 89.00 113 ASP A CA 1
ATOM 906 C C . ASP A 1 113 ? 14.193 2.179 -6.911 1.00 89.00 113 ASP A C 1
ATOM 908 O O . ASP A 1 113 ? 14.751 2.716 -7.877 1.00 89.00 113 ASP A O 1
ATOM 912 N N . GLU A 1 114 ? 14.585 0.991 -6.443 1.00 89.19 114 GLU A N 1
ATOM 913 C CA . GLU A 1 114 ? 15.702 0.209 -6.992 1.00 89.19 114 GLU A CA 1
ATOM 914 C C . GLU A 1 114 ? 15.476 -0.215 -8.450 1.00 89.19 114 GLU A C 1
ATOM 916 O O . GLU A 1 114 ? 16.375 -0.092 -9.287 1.00 89.19 114 GLU A O 1
ATOM 921 N N . ILE A 1 115 ? 14.266 -0.670 -8.793 1.00 87.81 115 ILE A N 1
ATOM 922 C CA . ILE A 1 115 ? 13.940 -1.115 -10.161 1.00 87.81 115 ILE A CA 1
ATOM 923 C C . ILE A 1 115 ? 13.576 0.042 -11.106 1.00 87.81 115 ILE A C 1
ATOM 925 O O . ILE A 1 115 ? 13.379 -0.171 -12.305 1.00 87.81 115 ILE A O 1
ATOM 929 N N . GLY A 1 116 ? 13.546 1.277 -10.596 1.00 85.44 116 GLY A N 1
ATOM 930 C CA . GLY A 1 116 ? 13.405 2.496 -11.390 1.00 85.44 116 GLY A CA 1
ATOM 931 C C . GLY A 1 116 ? 11.978 3.021 -11.553 1.00 85.44 116 GLY A C 1
ATOM 932 O O . GLY A 1 116 ? 11.750 3.785 -12.492 1.00 85.44 116 GLY A O 1
ATOM 933 N N . VAL A 1 117 ? 11.055 2.638 -10.665 1.00 87.31 117 VAL A N 1
ATOM 934 C CA . VAL A 1 117 ? 9.712 3.224 -10.515 1.00 87.31 117 VAL A CA 1
ATOM 935 C C . VAL A 1 117 ? 9.778 4.299 -9.429 1.00 87.31 117 VAL A C 1
ATOM 937 O O . VAL A 1 117 ? 9.609 4.025 -8.240 1.00 87.31 117 VAL A O 1
ATOM 940 N N . LYS A 1 118 ? 10.079 5.531 -9.837 1.00 85.06 118 LYS A N 1
ATOM 941 C CA . LYS A 1 118 ? 10.472 6.615 -8.924 1.00 85.06 118 LYS A CA 1
ATOM 942 C C . LYS A 1 118 ? 9.479 7.760 -8.970 1.00 85.06 118 LYS A C 1
ATOM 944 O O . LYS A 1 118 ? 8.736 7.896 -9.930 1.00 85.06 118 LYS A O 1
ATOM 949 N N . TYR A 1 119 ? 9.499 8.619 -7.961 1.00 82.38 119 TYR A N 1
ATOM 950 C CA . TYR A 1 119 ? 8.859 9.922 -8.085 1.00 82.38 119 TYR A CA 1
ATOM 951 C C . TYR A 1 119 ? 9.674 10.806 -9.043 1.00 82.38 119 TYR A C 1
ATOM 953 O O . TYR A 1 119 ? 10.898 10.896 -8.884 1.00 82.38 119 TYR A O 1
ATOM 961 N N . PRO A 1 120 ? 9.045 11.455 -10.037 1.00 75.38 120 PRO A N 1
ATOM 962 C CA . PRO A 1 120 ? 9.737 12.438 -10.858 1.00 75.38 120 PRO A CA 1
ATOM 963 C C . PRO A 1 120 ? 10.192 13.613 -9.989 1.00 75.38 120 PRO A C 1
ATOM 965 O O . PRO A 1 120 ? 9.552 13.949 -8.989 1.00 75.38 120 PRO A O 1
ATOM 968 N N . ALA A 1 121 ? 11.296 14.255 -10.382 1.00 66.38 121 ALA A N 1
ATOM 969 C CA . ALA A 1 121 ? 11.749 15.478 -9.729 1.00 66.38 121 ALA A CA 1
ATO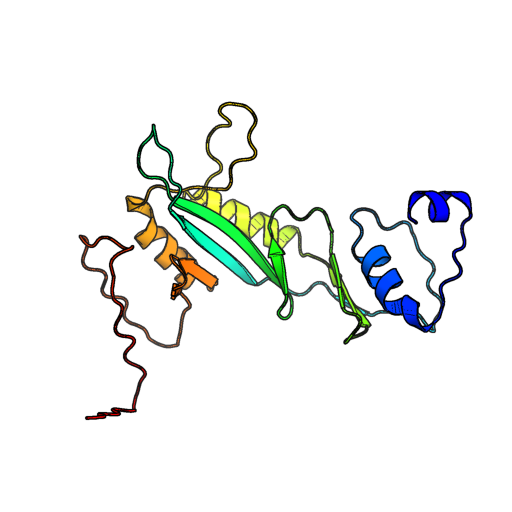M 970 C C . ALA A 1 121 ? 10.598 16.496 -9.719 1.00 66.38 121 ALA A C 1
ATOM 972 O O . ALA A 1 121 ? 9.989 16.761 -10.761 1.00 66.38 121 ALA A O 1
ATOM 973 N N . SER A 1 122 ? 10.270 17.024 -8.538 1.00 58.44 122 SER A N 1
ATOM 974 C CA . SER A 1 122 ? 9.133 17.919 -8.348 1.00 58.44 122 SER A CA 1
ATOM 975 C C . SER A 1 122 ? 9.329 19.185 -9.177 1.00 58.44 122 SER A C 1
ATOM 977 O O . SER A 1 122 ? 10.037 20.114 -8.806 1.00 58.44 122 SER A O 1
ATOM 979 N N . THR A 1 123 ? 8.685 19.231 -10.338 1.00 49.88 123 THR A N 1
ATOM 980 C CA . THR A 1 123 ? 8.629 20.445 -11.142 1.00 49.88 123 THR A CA 1
ATOM 981 C C . THR A 1 123 ? 7.273 21.068 -10.824 1.00 49.88 123 THR A C 1
ATOM 983 O O . THR A 1 123 ? 6.240 20.495 -11.162 1.00 49.88 123 THR A O 1
ATOM 986 N N . TRP A 1 124 ? 7.268 22.200 -10.114 1.00 55.31 124 TRP A N 1
ATOM 987 C CA . TRP A 1 124 ? 6.068 23.011 -9.821 1.00 55.31 124 TRP A CA 1
ATOM 988 C C . TRP A 1 124 ? 5.122 22.528 -8.709 1.00 55.31 124 TRP A C 1
ATOM 990 O O . TRP A 1 124 ? 3.928 22.813 -8.754 1.00 55.31 124 TRP A O 1
ATOM 1000 N N . GLY A 1 125 ? 5.622 21.819 -7.692 1.00 53.12 125 GLY A N 1
ATOM 1001 C CA . GLY A 1 125 ? 4.858 21.579 -6.455 1.00 53.12 125 GLY A CA 1
ATOM 1002 C C . GLY A 1 125 ? 3.613 20.690 -6.593 1.00 53.12 125 GLY A C 1
ATOM 1003 O O . GLY A 1 125 ? 2.837 20.591 -5.646 1.00 53.12 125 GLY A O 1
ATOM 1004 N N . ARG A 1 126 ? 3.405 20.019 -7.736 1.00 54.84 126 ARG A N 1
ATOM 1005 C CA . ARG A 1 126 ? 2.394 18.960 -7.839 1.00 54.84 126 ARG A CA 1
ATOM 1006 C C . ARG A 1 126 ? 2.906 17.697 -7.164 1.00 54.84 126 ARG A C 1
ATOM 1008 O O . ARG A 1 126 ? 4.023 17.255 -7.427 1.00 54.84 126 ARG A O 1
ATOM 1015 N N . GLU A 1 127 ? 2.051 17.078 -6.356 1.00 56.88 127 GLU A N 1
ATOM 1016 C CA . GLU A 1 127 ? 2.237 15.692 -5.951 1.00 56.88 127 GLU A CA 1
ATOM 1017 C C . GLU A 1 127 ? 2.149 14.792 -7.183 1.00 56.88 127 GLU A C 1
ATOM 1019 O O . GLU A 1 127 ? 1.069 14.414 -7.640 1.00 56.88 127 GLU A O 1
ATOM 1024 N N . LEU A 1 128 ? 3.303 14.468 -7.750 1.00 67.81 128 LEU A N 1
ATOM 1025 C CA . LEU A 1 128 ? 3.379 13.539 -8.860 1.00 67.81 128 LEU A CA 1
ATOM 1026 C C . LEU A 1 128 ? 3.295 12.112 -8.307 1.00 67.81 128 LEU A C 1
ATOM 1028 O O . LEU A 1 128 ? 3.804 11.808 -7.227 1.00 67.81 128 LEU A O 1
ATOM 1032 N N . ALA A 1 129 ? 2.578 11.248 -9.020 1.00 76.75 129 ALA A N 1
ATOM 1033 C CA . ALA A 1 129 ? 2.642 9.814 -8.775 1.00 76.75 129 ALA A CA 1
ATOM 1034 C C . ALA A 1 129 ? 4.026 9.292 -9.186 1.00 76.75 129 ALA A C 1
ATOM 1036 O O . ALA A 1 129 ? 4.752 9.969 -9.921 1.00 76.75 129 ALA A O 1
ATOM 1037 N N . ARG A 1 130 ? 4.378 8.084 -8.735 1.00 85.94 130 ARG A N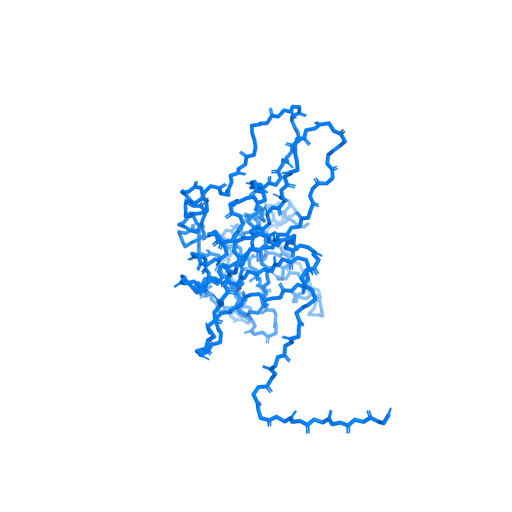 1
ATOM 1038 C CA . ARG A 1 130 ? 5.567 7.407 -9.254 1.00 85.94 130 ARG A CA 1
ATOM 1039 C C . ARG A 1 130 ? 5.418 7.233 -10.763 1.00 85.94 130 ARG A C 1
ATOM 1041 O O . ARG A 1 130 ? 4.306 7.102 -11.275 1.00 85.94 130 ARG A O 1
ATOM 1048 N N . ASP A 1 131 ? 6.527 7.230 -11.477 1.00 86.06 131 ASP A N 1
ATOM 1049 C CA . ASP A 1 131 ? 6.540 7.042 -12.912 1.00 86.06 131 ASP A CA 1
ATOM 1050 C C . ASP A 1 131 ? 7.748 6.231 -13.391 1.00 86.06 131 ASP A C 1
ATOM 1052 O O . ASP A 1 131 ? 8.727 5.983 -12.678 1.00 86.06 131 ASP A O 1
ATOM 1056 N N . LEU A 1 132 ? 7.636 5.748 -14.625 1.00 86.00 132 LEU A N 1
ATOM 1057 C CA . LEU A 1 132 ? 8.666 4.968 -15.293 1.00 86.00 132 LEU A CA 1
ATOM 1058 C C . LEU A 1 132 ? 8.671 5.236 -16.799 1.00 86.00 132 LEU A C 1
ATOM 1060 O O . LEU A 1 132 ? 7.673 5.649 -17.389 1.00 86.00 132 LEU A O 1
ATOM 1064 N N . ALA A 1 133 ? 9.814 4.965 -17.427 1.00 83.75 133 ALA A 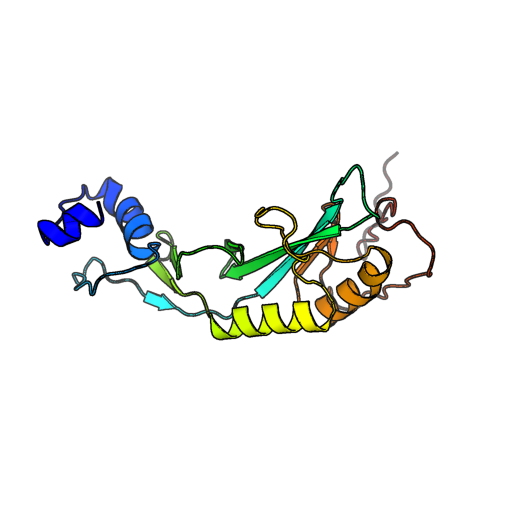N 1
ATOM 1065 C CA . ALA A 1 133 ? 9.918 4.964 -18.881 1.00 83.75 133 ALA A CA 1
ATOM 1066 C C . ALA A 1 133 ? 9.229 3.709 -19.462 1.00 83.75 133 ALA A C 1
ATOM 1068 O O . ALA A 1 133 ? 9.472 2.615 -18.938 1.00 83.75 133 ALA A O 1
ATOM 1069 N N . PRO A 1 134 ? 8.461 3.821 -20.563 1.00 81.94 134 PRO A N 1
ATOM 1070 C CA . PRO A 1 134 ? 7.819 2.687 -21.230 1.00 81.94 134 PRO A CA 1
ATOM 1071 C C . PRO A 1 134 ? 8.791 1.552 -21.566 1.00 81.94 134 PRO A C 1
ATOM 1073 O O . PRO A 1 134 ? 8.479 0.381 -21.376 1.00 81.94 134 PRO A O 1
ATOM 1076 N N . THR A 1 135 ? 10.025 1.885 -21.952 1.00 82.00 135 THR A N 1
ATOM 1077 C CA . THR A 1 135 ? 11.081 0.909 -22.270 1.00 82.00 135 THR A CA 1
ATOM 1078 C C . THR A 1 135 ? 11.490 0.026 -21.086 1.00 82.00 135 THR A C 1
ATOM 1080 O O . THR A 1 135 ? 11.985 -1.081 -21.287 1.00 82.00 135 THR A O 1
ATOM 1083 N N . LYS A 1 136 ? 11.283 0.481 -19.843 1.00 83.19 136 LYS A N 1
ATOM 1084 C CA . LYS A 1 136 ? 11.597 -0.285 -18.625 1.00 83.19 136 LYS A CA 1
ATOM 1085 C C . LYS A 1 136 ? 10.440 -1.165 -18.154 1.00 83.19 136 LYS A C 1
ATOM 1087 O O . LYS A 1 136 ? 10.675 -2.067 -17.347 1.00 83.19 136 LYS A O 1
ATOM 1092 N N . LEU A 1 137 ? 9.226 -0.935 -18.661 1.00 82.88 137 LEU A N 1
ATOM 1093 C CA . LEU A 1 137 ? 8.013 -1.642 -18.251 1.00 82.88 137 LEU A CA 1
ATOM 1094 C C . LEU A 1 137 ? 8.172 -3.175 -18.282 1.00 82.88 137 LEU A C 1
ATOM 1096 O O . LEU A 1 137 ? 7.885 -3.792 -17.258 1.00 82.88 137 LEU A O 1
ATOM 1100 N N . PRO A 1 138 ? 8.699 -3.814 -19.348 1.00 80.50 138 PRO A N 1
ATOM 1101 C CA . PRO A 1 138 ? 8.723 -5.280 -19.426 1.00 80.50 138 PRO A CA 1
ATOM 1102 C C . PRO A 1 138 ? 9.604 -5.910 -18.345 1.00 80.50 138 PRO A C 1
ATOM 1104 O O . PRO A 1 138 ? 9.229 -6.886 -17.694 1.00 80.50 138 PRO A O 1
ATOM 1107 N N . ARG A 1 139 ? 10.774 -5.307 -18.107 1.00 85.00 139 ARG A N 1
ATOM 1108 C CA . ARG A 1 139 ? 11.712 -5.751 -17.072 1.00 85.00 139 ARG A CA 1
ATOM 1109 C C . ARG A 1 139 ? 11.122 -5.567 -15.673 1.00 85.00 139 ARG A C 1
ATOM 1111 O O . ARG A 1 139 ? 11.287 -6.446 -14.830 1.00 85.00 139 ARG A O 1
ATOM 1118 N N . ILE A 1 140 ? 10.443 -4.445 -15.436 1.00 86.75 140 ILE A N 1
ATOM 1119 C CA . ILE A 1 140 ? 9.806 -4.133 -14.151 1.00 86.75 140 ILE A CA 1
ATOM 1120 C C . ILE A 1 140 ? 8.656 -5.105 -13.876 1.00 86.75 140 ILE A C 1
ATOM 1122 O O . ILE A 1 140 ? 8.656 -5.745 -12.829 1.00 86.75 140 ILE A O 1
ATOM 1126 N N . VAL A 1 141 ? 7.733 -5.288 -14.826 1.00 85.44 141 VAL A N 1
ATOM 1127 C CA . VAL A 1 141 ? 6.600 -6.220 -14.689 1.00 85.44 141 VAL A CA 1
ATOM 1128 C C . VAL A 1 141 ? 7.102 -7.630 -14.385 1.00 85.44 141 VAL A C 1
ATOM 1130 O O . VAL A 1 141 ? 6.650 -8.235 -13.415 1.00 85.44 141 VAL A O 1
ATOM 1133 N N . ARG A 1 142 ? 8.096 -8.128 -15.138 1.00 82.94 142 ARG A N 1
ATOM 1134 C CA . ARG A 1 142 ? 8.695 -9.446 -14.885 1.00 82.94 142 ARG A CA 1
ATOM 1135 C C . ARG A 1 142 ? 9.267 -9.550 -13.470 1.00 82.94 142 ARG A C 1
ATOM 1137 O O . ARG A 1 142 ? 8.926 -10.482 -12.749 1.00 82.94 142 ARG A O 1
ATOM 1144 N N . SER A 1 143 ? 10.089 -8.583 -13.057 1.00 86.00 143 SER A N 1
ATOM 1145 C CA . SER A 1 143 ? 10.709 -8.574 -11.726 1.00 86.00 143 SER A CA 1
ATOM 1146 C C . SER A 1 143 ? 9.675 -8.539 -10.595 1.00 86.00 143 SER A C 1
ATOM 1148 O O . SER A 1 143 ? 9.884 -9.152 -9.550 1.00 86.00 143 SER A O 1
ATOM 1150 N N . LEU A 1 144 ? 8.572 -7.811 -10.772 1.00 87.81 144 LEU A N 1
ATOM 1151 C CA . LEU A 1 144 ? 7.512 -7.692 -9.770 1.00 87.81 144 LEU A CA 1
ATOM 1152 C C . LEU A 1 144 ? 6.682 -8.977 -9.676 1.00 87.81 144 LEU A C 1
ATOM 1154 O O . LEU A 1 144 ? 6.483 -9.507 -8.581 1.00 87.81 144 LEU A O 1
ATOM 1158 N N . VAL A 1 145 ? 6.274 -9.537 -10.815 1.00 84.88 145 VAL A N 1
ATOM 1159 C CA . VAL A 1 145 ? 5.556 -10.820 -10.876 1.00 84.88 145 VAL A CA 1
ATOM 1160 C C . VAL A 1 145 ? 6.414 -11.954 -10.296 1.00 84.88 145 VAL A C 1
ATOM 1162 O O . VAL A 1 145 ? 5.913 -12.790 -9.539 1.00 84.88 145 VAL A O 1
ATOM 1165 N N . GLU A 1 146 ? 7.728 -11.948 -10.553 1.00 83.19 146 GLU A N 1
ATOM 1166 C CA . GLU A 1 146 ? 8.677 -12.902 -9.964 1.00 83.19 146 GLU A CA 1
ATOM 1167 C C . GLU A 1 146 ? 8.805 -12.788 -8.437 1.00 83.19 146 GLU A C 1
ATOM 1169 O O . GLU A 1 146 ? 9.162 -13.758 -7.764 1.00 83.19 146 GLU A O 1
ATOM 1174 N N . LYS A 1 147 ? 8.458 -11.634 -7.871 1.00 84.38 147 LYS A N 1
ATOM 1175 C CA . LYS A 1 147 ? 8.436 -11.380 -6.426 1.00 84.38 147 LYS A CA 1
ATOM 1176 C C . LYS A 1 147 ? 7.036 -11.510 -5.821 1.00 84.38 147 LYS A C 1
ATOM 1178 O O . LYS A 1 147 ? 6.841 -11.167 -4.660 1.00 84.38 147 LYS A O 1
ATOM 1183 N N . GLY A 1 148 ? 6.064 -12.008 -6.590 1.00 84.06 148 GLY A N 1
ATOM 1184 C CA . GLY A 1 148 ? 4.698 -12.257 -6.124 1.00 84.06 148 GLY A CA 1
ATOM 1185 C C . GLY A 1 148 ? 3.817 -11.009 -6.035 1.00 84.06 148 GLY A C 1
ATOM 1186 O O . GLY A 1 148 ? 2.786 -11.045 -5.364 1.00 84.06 148 GLY A O 1
ATOM 1187 N N . TRP A 1 149 ? 4.203 -9.915 -6.693 1.00 88.31 149 TRP A N 1
ATOM 1188 C CA . TRP A 1 149 ? 3.395 -8.700 -6.740 1.00 88.31 149 TRP A CA 1
ATOM 1189 C C . TRP A 1 149 ? 2.185 -8.868 -7.655 1.00 88.31 149 TRP A C 1
ATOM 1191 O O . TRP A 1 149 ? 2.209 -9.617 -8.634 1.00 88.31 149 TRP A O 1
ATOM 1201 N N . HIS A 1 150 ? 1.137 -8.113 -7.345 1.00 86.06 150 HIS A N 1
ATOM 1202 C CA . HIS A 1 150 ? 0.017 -7.899 -8.248 1.00 86.06 150 HIS A CA 1
ATOM 1203 C C . HIS A 1 150 ? 0.345 -6.700 -9.138 1.00 86.06 150 HIS A C 1
ATOM 1205 O O . HIS A 1 150 ? 0.646 -5.626 -8.623 1.00 86.06 150 HIS A O 1
ATOM 1211 N N . VAL A 1 151 ? 0.334 -6.860 -10.458 1.00 85.25 151 VAL A N 1
ATOM 1212 C CA . VAL A 1 151 ? 0.624 -5.751 -11.372 1.00 85.25 151 VAL A CA 1
ATOM 1213 C C . VAL A 1 151 ? -0.533 -5.598 -12.341 1.00 85.25 151 VAL A C 1
ATOM 1215 O O . VAL A 1 151 ? -0.926 -6.557 -12.986 1.00 85.25 151 VAL A O 1
ATOM 1218 N N . GLU A 1 152 ? -1.093 -4.404 -12.453 1.00 82.81 152 GLU A N 1
ATOM 1219 C CA . GLU A 1 152 ? -2.155 -4.080 -13.403 1.00 82.81 152 GLU A CA 1
ATOM 1220 C C . GLU A 1 152 ? -1.607 -3.057 -14.399 1.00 82.81 152 GLU A C 1
ATOM 1222 O O . GLU A 1 152 ? -1.084 -2.028 -13.979 1.00 82.81 152 GLU A O 1
ATOM 1227 N N . ALA A 1 153 ? -1.709 -3.312 -15.702 1.00 78.69 153 ALA A N 1
ATOM 1228 C CA . ALA A 1 153 ? -1.374 -2.325 -16.729 1.00 78.69 153 ALA A CA 1
ATOM 1229 C C . ALA A 1 153 ? -2.485 -2.282 -17.780 1.00 78.69 153 ALA A C 1
ATOM 1231 O O . ALA A 1 153 ? -2.864 -3.322 -18.312 1.00 78.69 153 ALA A O 1
ATOM 1232 N N . ASP A 1 154 ? -3.019 -1.088 -18.051 1.00 68.12 154 ASP A N 1
ATOM 1233 C CA . ASP A 1 154 ? -4.115 -0.873 -19.016 1.00 68.12 154 ASP A CA 1
ATOM 1234 C C . ASP A 1 154 ? -5.365 -1.743 -18.754 1.00 68.12 154 ASP A C 1
ATOM 1236 O O . ASP A 1 154 ? -5.948 -2.340 -19.656 1.00 68.12 154 ASP A O 1
ATOM 1240 N N . GLY A 1 155 ? -5.731 -1.911 -17.479 1.00 61.69 155 GLY A N 1
ATOM 1241 C CA . GLY A 1 155 ? -6.842 -2.778 -17.064 1.00 61.69 155 GLY A CA 1
ATOM 1242 C C . GLY A 1 155 ? -6.565 -4.283 -17.186 1.00 61.69 155 GLY A C 1
ATOM 1243 O O . GLY A 1 155 ? -7.411 -5.091 -16.805 1.00 61.69 155 GLY A O 1
ATOM 1244 N N . LYS A 1 156 ? -5.383 -4.690 -17.674 1.00 66.38 156 LYS A N 1
ATOM 1245 C CA . LYS A 1 156 ? -4.955 -6.095 -17.722 1.00 66.38 156 LYS A CA 1
ATOM 1246 C C . LYS A 1 156 ? -4.201 -6.459 -16.463 1.00 66.38 156 LYS A C 1
ATOM 1248 O O . LYS A 1 156 ? -3.275 -5.764 -16.041 1.00 66.38 156 LYS A O 1
ATOM 1253 N N . LEU A 1 157 ? -4.587 -7.593 -15.890 1.00 67.44 157 LEU A N 1
ATOM 1254 C CA . LEU A 1 157 ? -3.991 -8.087 -14.669 1.00 67.44 157 LEU A CA 1
ATOM 1255 C C . LEU A 1 157 ? -2.841 -9.061 -14.941 1.00 67.44 157 LEU A C 1
ATOM 1257 O O . LEU A 1 157 ? -3.046 -10.163 -15.445 1.00 67.44 157 LEU A O 1
ATOM 1261 N N . PHE A 1 158 ? -1.650 -8.693 -14.487 1.00 67.94 158 PHE A N 1
ATOM 1262 C CA . PHE A 1 158 ? -0.455 -9.521 -14.453 1.00 67.94 158 PHE A CA 1
ATOM 1263 C C . PHE A 1 158 ? -0.274 -10.074 -13.036 1.00 67.94 158 PHE A C 1
ATOM 1265 O O . PHE A 1 158 ? 0.061 -9.376 -12.077 1.00 67.94 158 PHE A O 1
ATOM 1272 N N . ARG A 1 159 ? -0.509 -11.374 -12.905 1.00 63.66 159 ARG A N 1
ATOM 1273 C CA . ARG A 1 159 ? -0.194 -12.172 -11.717 1.00 63.66 159 ARG A CA 1
ATOM 1274 C C . ARG A 1 159 ? 0.619 -13.373 -12.169 1.00 63.66 159 ARG A C 1
ATOM 1276 O O . ARG A 1 159 ? 0.608 -13.680 -13.350 1.00 63.66 159 ARG A O 1
ATOM 1283 N N . ARG A 1 160 ? 1.283 -14.071 -11.254 1.00 49.72 160 ARG A N 1
ATOM 1284 C CA . ARG A 1 160 ? 1.772 -15.432 -11.514 1.00 49.72 160 ARG A CA 1
ATOM 1285 C C . ARG A 1 160 ? 0.584 -16.396 -11.404 1.00 49.72 160 ARG A C 1
ATOM 1287 O O . ARG A 1 160 ? 0.071 -16.536 -10.292 1.00 49.72 160 ARG A O 1
ATOM 1294 N N . PRO A 1 161 ? 0.118 -17.065 -12.469 1.00 44.88 161 PRO A N 1
ATOM 1295 C CA . PRO A 1 161 ? -0.530 -18.359 -12.336 1.00 44.88 161 PRO A CA 1
ATOM 1296 C C . PRO A 1 161 ? 0.584 -19.419 -12.404 1.00 44.88 161 PRO A C 1
ATOM 1298 O O . PRO A 1 161 ? 1.665 -19.144 -12.932 1.00 44.88 161 PRO A O 1
ATOM 1301 N N . GLY A 1 162 ? 0.377 -20.598 -11.815 1.00 45.34 162 GLY A N 1
ATOM 1302 C CA . GLY A 1 162 ? 1.320 -21.708 -11.984 1.00 45.34 162 GLY A CA 1
ATOM 1303 C C . GLY A 1 162 ? 1.587 -21.921 -13.476 1.00 45.34 162 GLY A C 1
ATOM 1304 O O . GLY A 1 162 ? 0.637 -22.020 -14.238 1.00 45.34 162 GLY A O 1
ATOM 1305 N N . GLU A 1 163 ? 2.862 -21.869 -13.865 1.00 37.16 163 GLU A N 1
ATOM 1306 C CA . GLU A 1 163 ? 3.363 -22.039 -15.237 1.00 37.16 163 GLU A CA 1
ATOM 1307 C C . GLU A 1 163 ? 2.700 -21.169 -16.323 1.00 37.16 163 GLU A C 1
ATOM 1309 O O . GLU A 1 163 ? 1.892 -21.630 -17.116 1.00 37.16 163 GLU A O 1
ATOM 1314 N N . PHE A 1 164 ? 3.125 -19.907 -16.448 1.00 40.16 164 PHE A N 1
ATOM 1315 C CA . PHE A 1 164 ? 2.984 -19.172 -17.712 1.00 40.16 164 PHE A CA 1
ATOM 1316 C C . PHE A 1 164 ? 4.365 -18.825 -18.272 1.00 40.16 164 PHE A C 1
ATOM 1318 O O . PHE A 1 164 ? 5.146 -18.103 -17.646 1.00 40.16 164 PHE A O 1
ATOM 1325 N N . HIS A 1 165 ? 4.657 -19.336 -19.470 1.00 36.19 165 HIS A N 1
ATOM 1326 C CA . HIS A 1 165 ? 5.782 -18.904 -20.294 1.00 36.19 165 HIS A CA 1
ATOM 1327 C C . HIS A 1 165 ? 5.432 -17.557 -20.933 1.00 36.19 165 HIS A C 1
ATOM 1329 O O . HIS A 1 165 ? 4.702 -17.485 -21.917 1.00 36.19 165 HIS A O 1
ATOM 1335 N N . LEU A 1 166 ? 5.953 -16.467 -20.369 1.00 41.50 166 LEU A N 1
ATOM 1336 C CA . LEU A 1 166 ? 5.844 -15.143 -20.974 1.00 41.50 166 LEU A CA 1
ATOM 1337 C C . LEU A 1 166 ? 6.931 -15.001 -22.056 1.00 41.50 166 LEU A C 1
ATOM 1339 O O . LEU A 1 166 ? 8.051 -14.574 -21.770 1.00 41.50 166 LEU A O 1
ATOM 1343 N N . ALA A 1 167 ? 6.624 -15.390 -23.294 1.00 32.72 167 ALA A N 1
ATOM 1344 C CA . ALA A 1 167 ? 7.484 -15.113 -24.443 1.00 32.72 167 ALA A CA 1
ATOM 1345 C C . ALA A 1 167 ? 7.340 -13.632 -24.833 1.00 32.72 167 ALA A C 1
ATOM 1347 O O . ALA A 1 167 ? 6.357 -13.223 -25.442 1.00 32.72 167 ALA A O 1
ATOM 1348 N N . VAL A 1 168 ? 8.311 -12.807 -24.437 1.00 42.84 168 VAL A N 1
ATOM 1349 C CA . VAL A 1 168 ? 8.348 -11.376 -24.768 1.00 42.84 168 VAL A CA 1
ATOM 1350 C C . VAL A 1 168 ? 9.264 -11.172 -25.970 1.00 42.84 168 VAL A C 1
ATOM 1352 O O . VAL A 1 168 ? 10.481 -11.077 -25.816 1.00 42.84 168 VAL A O 1
ATOM 1355 N N . SER A 1 169 ? 8.693 -11.096 -27.173 1.00 31.62 169 SER A N 1
ATOM 1356 C CA . SER A 1 169 ? 9.417 -10.592 -28.341 1.00 31.62 169 SER A CA 1
ATOM 1357 C C . SER A 1 169 ? 9.622 -9.086 -28.170 1.00 31.62 169 SER A C 1
ATOM 1359 O O . SER A 1 169 ? 8.668 -8.306 -28.143 1.00 31.62 169 SER A O 1
ATOM 1361 N N . SER A 1 170 ? 10.877 -8.678 -28.000 1.00 36.09 170 SER A N 1
ATOM 1362 C CA . SER A 1 170 ? 11.298 -7.285 -27.871 1.00 36.09 170 SER A CA 1
ATOM 1363 C C . SER A 1 170 ? 10.912 -6.484 -29.121 1.00 36.09 170 SER A C 1
ATOM 1365 O O . SER A 1 170 ? 11.606 -6.560 -30.132 1.00 36.09 170 SER A O 1
ATOM 1367 N N . GLY A 1 171 ? 9.810 -5.731 -29.063 1.00 38.94 171 GLY A N 1
ATOM 1368 C CA . GLY A 1 171 ? 9.414 -4.831 -30.154 1.00 38.94 171 GLY A CA 1
ATOM 1369 C C . GLY A 1 171 ? 7.969 -4.319 -30.164 1.00 38.94 171 GLY A C 1
ATOM 1370 O O . GLY A 1 171 ? 7.650 -3.520 -31.034 1.00 38.94 171 GLY A O 1
ATOM 1371 N N . VAL A 1 172 ? 7.094 -4.743 -29.246 1.00 39.69 172 VAL A N 1
ATOM 1372 C CA . VAL A 1 172 ? 5.648 -4.459 -29.347 1.00 39.69 172 VAL A CA 1
ATOM 1373 C C . VAL A 1 172 ? 5.207 -3.318 -28.427 1.00 39.69 172 VAL A C 1
ATOM 1375 O O . VAL A 1 172 ? 5.637 -3.232 -27.276 1.00 39.69 172 VAL A O 1
ATOM 1378 N N . ASP A 1 173 ? 4.327 -2.462 -28.950 1.00 51.31 173 ASP A N 1
ATOM 1379 C CA . ASP A 1 173 ? 3.559 -1.465 -28.208 1.00 51.31 173 ASP A CA 1
ATOM 1380 C C . ASP A 1 173 ? 2.660 -2.169 -27.174 1.00 51.31 173 ASP A C 1
ATOM 1382 O O . ASP A 1 173 ? 1.653 -2.804 -27.492 1.00 51.31 173 ASP A O 1
ATOM 1386 N N . TRP A 1 174 ? 3.063 -2.109 -25.904 1.00 51.91 174 TRP A N 1
ATOM 1387 C CA . TRP A 1 174 ? 2.426 -2.814 -24.784 1.00 51.91 174 TRP A CA 1
ATOM 1388 C C . TRP A 1 174 ? 0.988 -2.372 -24.511 1.00 51.91 174 TRP A C 1
ATOM 1390 O O . TRP A 1 174 ? 0.256 -3.073 -23.810 1.00 51.91 174 TRP A O 1
ATOM 1400 N N . PHE A 1 175 ? 0.576 -1.243 -25.083 1.00 47.09 175 PHE A N 1
ATOM 1401 C CA . PHE A 1 175 ? -0.793 -0.753 -25.014 1.00 47.09 175 PHE A CA 1
ATOM 1402 C C . PHE A 1 175 ? -1.661 -1.180 -26.207 1.00 47.09 175 PHE A C 1
ATOM 1404 O O . PHE A 1 175 ? -2.867 -0.969 -26.166 1.00 47.09 175 PHE A O 1
ATOM 1411 N N . GLU A 1 176 ? -1.098 -1.843 -27.224 1.00 43.94 176 GLU A N 1
ATOM 1412 C CA . GLU A 1 176 ? -1.851 -2.454 -28.334 1.00 43.94 176 GLU A CA 1
ATOM 1413 C C . GLU A 1 176 ? -1.826 -3.992 -28.327 1.00 43.94 176 GLU A C 1
ATOM 1415 O O . GLU A 1 176 ? -2.340 -4.640 -29.240 1.00 43.94 176 GLU A O 1
ATOM 1420 N N . LEU A 1 177 ? -1.284 -4.619 -27.280 1.00 42.69 177 LEU A N 1
ATOM 1421 C CA . LEU A 1 177 ? -1.278 -6.077 -27.149 1.00 42.69 177 LEU A CA 1
ATOM 1422 C C . LEU A 1 177 ? -2.707 -6.600 -26.920 1.00 42.69 177 LEU A C 1
ATOM 1424 O O . LEU A 1 177 ? -3.166 -6.711 -25.782 1.00 42.69 177 LEU A O 1
ATOM 1428 N N . ARG A 1 178 ? -3.437 -6.920 -27.995 1.00 34.25 178 ARG A N 1
ATOM 1429 C CA . ARG A 1 178 ? -4.626 -7.783 -27.942 1.00 34.25 178 ARG A CA 1
ATOM 1430 C C . ARG A 1 178 ? -4.166 -9.149 -27.434 1.00 34.25 178 ARG A C 1
ATOM 1432 O O . ARG A 1 178 ? -3.606 -9.937 -28.183 1.00 34.25 178 ARG A O 1
ATOM 1439 N N . GLY A 1 179 ? -4.304 -9.378 -26.133 1.00 36.09 179 GLY A N 1
ATOM 1440 C CA . GLY A 1 179 ? -3.977 -10.657 -25.521 1.00 36.09 179 GLY A CA 1
ATOM 1441 C C . GLY A 1 179 ? -5.135 -11.616 -25.731 1.00 36.09 179 GLY A C 1
ATOM 1442 O O . GLY A 1 179 ? -6.159 -11.472 -25.066 1.00 36.09 179 GLY A O 1
ATOM 1443 N N . GLU A 1 180 ? -4.975 -12.580 -26.634 1.00 32.53 180 GLU A N 1
ATOM 1444 C CA . GLU A 1 180 ? -5.705 -13.841 -26.528 1.00 32.53 180 GLU A CA 1
ATOM 1445 C C . GLU A 1 180 ? -5.271 -14.505 -25.221 1.00 32.53 180 GLU A C 1
ATOM 1447 O O . GLU A 1 180 ? -4.108 -14.856 -25.024 1.00 32.53 180 GLU A O 1
ATOM 1452 N N . VAL A 1 181 ? -6.205 -14.591 -24.278 1.00 37.50 181 VAL A N 1
ATOM 1453 C CA . VAL A 1 181 ? -6.026 -15.384 -23.067 1.00 37.50 181 VAL A CA 1
ATOM 1454 C C . VAL A 1 181 ? -6.464 -16.793 -23.428 1.00 37.50 181 VAL A C 1
ATOM 1456 O O . VAL A 1 181 ? -7.656 -17.089 -23.430 1.00 37.50 181 VAL A O 1
ATOM 1459 N N . GLU A 1 182 ? -5.505 -17.657 -23.748 1.00 30.95 182 GLU A N 1
ATOM 1460 C CA . GLU A 1 182 ? -5.767 -19.089 -23.831 1.00 30.95 182 GLU A CA 1
ATOM 1461 C C . GLU A 1 182 ? -5.975 -19.601 -22.399 1.00 30.95 182 GLU A C 1
ATOM 1463 O O . GLU A 1 182 ? -5.042 -19.742 -21.602 1.00 30.95 182 GLU A O 1
ATOM 1468 N N . TYR A 1 183 ? -7.242 -19.769 -22.025 1.00 31.72 183 TYR A N 1
ATOM 1469 C CA . TYR A 1 183 ? -7.613 -20.442 -20.790 1.00 31.72 183 TYR A CA 1
ATOM 1470 C C . TYR A 1 183 ? -7.433 -21.942 -21.024 1.00 31.72 183 TYR A C 1
ATOM 1472 O O . TYR A 1 183 ? -8.028 -22.502 -21.945 1.00 31.72 183 TYR A O 1
ATOM 1480 N N . GLY A 1 184 ? -6.588 -22.577 -20.212 1.00 30.38 184 GLY A N 1
ATOM 1481 C CA . GLY A 1 184 ? -6.369 -24.018 -20.259 1.00 30.38 184 GLY A CA 1
ATOM 1482 C C . GLY A 1 184 ? -7.689 -24.796 -20.272 1.00 30.38 184 GLY A C 1
ATOM 1483 O O . GLY A 1 184 ? -8.573 -24.549 -19.453 1.00 30.38 184 GLY A O 1
ATOM 1484 N N . GLU A 1 185 ? -7.772 -25.705 -21.245 1.00 38.06 185 GLU A N 1
ATOM 1485 C CA . GLU A 1 185 ? -8.781 -26.745 -21.482 1.00 38.06 185 GLU A CA 1
ATOM 1486 C C . GLU A 1 185 ? -10.260 -26.338 -21.464 1.00 38.06 185 GLU A C 1
ATOM 1488 O O . GLU A 1 185 ? -11.064 -26.935 -20.754 1.00 38.06 185 GLU A O 1
ATOM 1493 N N . SER A 1 186 ? -10.671 -25.410 -22.333 1.00 32.16 186 SER A N 1
ATOM 1494 C CA . SER A 1 186 ? -12.011 -25.466 -22.948 1.00 32.16 186 SER A CA 1
ATOM 1495 C C . SER A 1 186 ? -12.064 -24.649 -24.240 1.00 32.16 186 SER A C 1
ATOM 1497 O O . SER A 1 186 ? -12.229 -23.432 -24.216 1.00 32.16 186 SER A O 1
ATOM 1499 N N . LYS A 1 187 ? -11.967 -25.335 -25.387 1.00 31.58 187 LYS A N 1
ATOM 1500 C CA . LYS A 1 187 ? -12.422 -24.796 -26.674 1.00 31.58 187 LYS A CA 1
ATOM 1501 C C . LYS A 1 187 ? -13.943 -24.656 -26.623 1.00 31.58 187 LYS A C 1
ATOM 1503 O O . LYS A 1 187 ? -14.641 -25.662 -26.533 1.00 31.58 187 LYS A O 1
ATOM 1508 N N . ALA A 1 188 ? -14.440 -23.431 -26.730 1.00 31.36 188 ALA A N 1
ATOM 1509 C CA . ALA A 1 188 ? -15.818 -23.168 -27.113 1.00 31.36 188 ALA A CA 1
ATOM 1510 C C . ALA A 1 188 ? -15.797 -22.392 -28.434 1.00 31.36 188 ALA A C 1
ATOM 1512 O O . ALA A 1 188 ? -15.426 -21.221 -28.467 1.00 31.36 188 ALA A O 1
ATOM 1513 N N . GLU A 1 189 ? -16.157 -23.073 -29.520 1.00 33.16 189 GLU A N 1
ATOM 1514 C CA . GLU A 1 189 ? -16.558 -22.438 -30.775 1.00 33.16 189 GLU A CA 1
ATOM 1515 C C . GLU A 1 189 ? -18.052 -22.119 -30.687 1.00 33.16 189 GLU A C 1
ATOM 1517 O O . GLU A 1 189 ? -18.851 -22.971 -30.293 1.00 33.16 189 GLU A O 1
ATOM 1522 N N . LEU A 1 190 ? -18.426 -20.897 -31.055 1.00 27.48 190 LEU A N 1
ATOM 1523 C CA . LEU A 1 190 ? -19.809 -20.492 -31.292 1.00 27.48 190 LEU A CA 1
ATOM 1524 C C . LEU A 1 190 ? -19.850 -19.613 -32.563 1.00 27.48 190 LEU A C 1
ATOM 1526 O O . LEU A 1 190 ? -18.827 -19.017 -32.898 1.00 27.48 190 LEU A O 1
ATOM 1530 N N . PRO A 1 191 ? -20.989 -19.621 -33.280 1.00 43.62 191 PRO A N 1
ATOM 1531 C CA . PRO A 1 191 ? -21.087 -19.715 -34.744 1.00 43.62 191 PRO A CA 1
ATOM 1532 C C . PRO A 1 191 ? -20.761 -18.446 -35.538 1.00 43.62 191 PRO A C 1
ATOM 1534 O O . PRO A 1 191 ? -20.881 -17.332 -34.981 1.00 43.62 191 PRO A O 1
#

Organism: NCBI:txid410659

Sequence (191 aa):
WVPYLRREKSIEVPEADLDAFLTELLGSAELPPLQMPKELQYEEATPKPRPSLRISKLSFHYGGERLKAELSFKYEGRLVPEKTMAQGFYDASTRRLVRRDCAAEKAACELLDEIGVKYPASTWGRELARDLAPTKLPRIVRSLVEKGWHVEADGKLFRRPGEFHLAVSSGVDWFELRGEVEYGESKAELP

Foldseek 3Di:
DVVCCVPVVDDDDPPVCVLVVCQVQLQDLDHDDDDDDPVLDAAEDADQWFKEKEWEWDDDPDDDTKIFIWIWTDDPRDTHTLPRSGQFGADSVRRYTHGYPVVNSVVVVVVCVVLPQAFPDDDPPDPGGGIDDPLSVVVVLVVQLVVQHWYHYPNDTDHDDPDDDPPDDPDDDPNPPPDPDPDPDDDDDDD

Radius of gyration: 21.74 Å; chains: 1; bounding box: 43×50×62 Å